Protein AF-A0A7S1ZCW4-F1 (afdb_monomer)

Nearest PDB structures (foldseek):
  6mtv-assembly2_B  TM=7.787E-01  e=4.048E-04  Homo sapiens
  2egk-assembly3_B  TM=7.975E-01  e=1.297E-02  Rattus norvegicus
  7qto-assembly2_B  TM=7.610E-01  e=8.711E-03  Homo sapiens
  2ego-assembly1_B  TM=6.774E-01  e=3.714E-03  Rattus norvegicus
  5f67-assembly2_B  TM=7.038E-01  e=8.711E-03  Drosophila melanogaster

Structure (mmCIF, N/CA/C/O backbone):
data_AF-A0A7S1ZCW4-F1
#
_entry.id   AF-A0A7S1ZCW4-F1
#
loop_
_atom_site.group_PDB
_atom_site.id
_atom_site.type_symbol
_atom_site.label_atom_id
_atom_site.label_alt_id
_atom_site.label_comp_id
_atom_site.label_asym_id
_atom_site.label_entity_id
_atom_site.label_seq_id
_atom_site.pdbx_PDB_ins_code
_atom_site.Cartn_x
_atom_site.Cartn_y
_atom_site.Cartn_z
_atom_site.occupancy
_atom_site.B_iso_or_equiv
_atom_site.auth_seq_id
_atom_site.auth_comp_id
_atom_site.auth_asym_id
_atom_site.auth_atom_id
_atom_site.pdbx_PDB_model_num
ATOM 1 N N . MET A 1 1 ? -14.289 -9.212 -39.425 1.00 39.97 1 MET A N 1
ATOM 2 C CA . MET A 1 1 ? -15.745 -9.303 -39.668 1.00 39.97 1 MET A CA 1
ATOM 3 C C . MET A 1 1 ? -16.420 -9.739 -38.372 1.00 39.97 1 MET A C 1
ATOM 5 O O . MET A 1 1 ? -16.555 -10.923 -38.147 1.00 39.97 1 MET A O 1
ATOM 9 N N . PHE A 1 2 ? -16.759 -8.784 -37.504 1.00 30.33 2 PHE A N 1
ATOM 10 C CA . PHE A 1 2 ? -17.826 -8.850 -36.495 1.00 30.33 2 PHE A CA 1
ATOM 11 C C . PHE A 1 2 ? -18.047 -7.399 -36.047 1.00 30.33 2 PHE A C 1
ATOM 13 O O . PHE A 1 2 ? -17.224 -6.810 -35.357 1.00 30.33 2 PHE A O 1
ATOM 20 N N . ARG A 1 3 ? -19.109 -6.783 -36.575 1.00 29.78 3 ARG A N 1
ATOM 21 C CA . ARG A 1 3 ? -19.607 -5.464 -36.174 1.00 29.78 3 ARG A CA 1
ATOM 22 C C . ARG A 1 3 ? -20.554 -5.669 -34.998 1.00 29.78 3 ARG A C 1
ATOM 24 O O . ARG A 1 3 ? -21.497 -6.445 -35.134 1.00 29.78 3 ARG A O 1
ATOM 31 N N . LYS A 1 4 ? -20.387 -4.904 -33.921 1.00 31.64 4 LYS A N 1
ATOM 32 C CA . LYS A 1 4 ? -21.503 -4.523 -33.051 1.00 31.64 4 LYS A CA 1
ATOM 33 C C . LYS A 1 4 ? -21.414 -3.036 -32.729 1.00 31.64 4 LYS A C 1
ATOM 35 O O . LYS A 1 4 ? -20.547 -2.587 -31.992 1.00 31.64 4 LYS A O 1
ATOM 40 N N . GLN A 1 5 ? -22.330 -2.303 -33.356 1.00 34.44 5 GLN A N 1
ATOM 41 C CA . GLN A 1 5 ? -22.833 -1.009 -32.917 1.00 34.44 5 GLN A CA 1
ATOM 42 C C . GLN A 1 5 ? -23.423 -1.139 -31.512 1.00 34.44 5 GLN A C 1
ATOM 44 O O . GLN A 1 5 ? -24.247 -2.023 -31.284 1.00 34.44 5 GLN A O 1
ATOM 49 N N . CYS A 1 6 ? -23.083 -0.201 -30.634 1.00 28.91 6 CYS A N 1
ATOM 50 C CA . CYS A 1 6 ? -23.958 0.213 -29.547 1.00 28.91 6 CYS A CA 1
ATOM 51 C C . CYS A 1 6 ? -23.990 1.740 -29.513 1.00 28.91 6 CYS A C 1
ATOM 53 O O . CYS A 1 6 ? -22.967 2.403 -29.359 1.00 28.91 6 CYS A O 1
ATOM 55 N N . CYS A 1 7 ? -25.194 2.265 -29.716 1.00 28.55 7 CYS A N 1
ATOM 56 C CA . CYS A 1 7 ? -25.571 3.653 -29.523 1.00 28.55 7 CYS A CA 1
ATOM 57 C C . CYS A 1 7 ? -25.369 4.049 -28.057 1.00 28.55 7 CYS A C 1
ATOM 59 O O . CYS A 1 7 ? -25.848 3.343 -27.170 1.00 28.55 7 CYS A O 1
ATOM 61 N N . LEU A 1 8 ? -24.761 5.208 -27.807 1.00 29.12 8 LEU A N 1
ATOM 62 C CA . LEU A 1 8 ? -24.896 5.897 -26.528 1.00 29.12 8 LEU A CA 1
ATOM 63 C C . LEU A 1 8 ? -25.611 7.225 -26.749 1.00 29.12 8 LEU A C 1
ATOM 65 O O . LEU A 1 8 ? -25.225 8.049 -27.576 1.00 29.12 8 LEU A O 1
ATOM 69 N N . ALA A 1 9 ? -26.722 7.341 -26.031 1.00 31.14 9 ALA A N 1
ATOM 70 C CA . ALA A 1 9 ? -27.628 8.464 -26.022 1.00 31.14 9 ALA A CA 1
ATOM 71 C C . ALA A 1 9 ? -26.983 9.683 -25.354 1.00 31.14 9 ALA A C 1
ATOM 73 O O . ALA A 1 9 ? -26.289 9.576 -24.344 1.00 31.14 9 ALA A O 1
ATOM 74 N N . ALA A 1 10 ? -27.269 10.842 -25.937 1.00 31.69 10 ALA A N 1
ATOM 75 C CA . ALA A 1 10 ? -26.937 12.152 -25.415 1.00 31.69 10 ALA A CA 1
ATOM 76 C C . ALA A 1 10 ? -27.660 12.411 -24.084 1.00 31.69 10 ALA A C 1
ATOM 78 O O . ALA A 1 10 ? -28.885 12.303 -24.005 1.00 31.69 10 ALA A O 1
ATOM 79 N N . VAL A 1 11 ? -26.907 12.815 -23.060 1.00 33.44 11 VAL A N 1
ATOM 80 C CA . VAL A 1 11 ? -27.451 13.445 -21.854 1.00 33.44 11 VAL A CA 1
ATOM 81 C C . VAL A 1 11 ? -27.078 14.920 -21.915 1.00 33.44 11 VAL A C 1
ATOM 83 O O . VAL A 1 11 ? -25.909 15.288 -21.837 1.00 33.44 11 VAL A O 1
ATOM 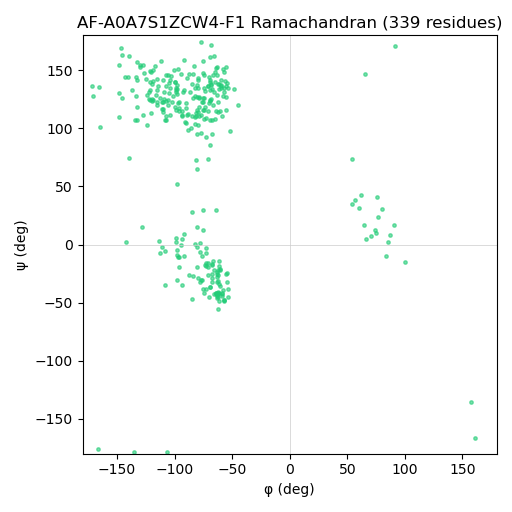86 N N . ALA A 1 12 ? -28.095 15.753 -22.112 1.00 32.47 12 ALA A N 1
ATOM 87 C CA . ALA A 1 12 ? -27.998 17.201 -22.073 1.00 32.47 12 ALA A CA 1
ATOM 88 C C . ALA A 1 12 ? -27.892 17.667 -20.614 1.00 32.47 12 ALA A C 1
ATOM 90 O O . ALA A 1 12 ? -28.826 17.493 -19.833 1.00 32.47 12 ALA A O 1
ATOM 91 N N . SER A 1 13 ? -26.764 18.269 -20.244 1.00 33.69 13 SER A N 1
ATOM 92 C CA . SER A 1 13 ? -26.594 18.989 -18.983 1.00 33.69 13 SER A CA 1
ATOM 93 C C . SER A 1 13 ? -26.891 20.473 -19.207 1.00 33.69 13 SER A C 1
ATOM 95 O O . SER A 1 13 ? -26.187 21.186 -19.918 1.00 33.69 13 SER A O 1
ATOM 97 N N . CYS A 1 14 ? -27.993 20.929 -18.616 1.00 31.00 14 CYS A N 1
ATOM 98 C CA . CYS A 1 14 ? -28.427 22.318 -18.625 1.00 31.00 14 CYS A CA 1
ATOM 99 C C . CYS A 1 14 ? -27.828 23.023 -17.399 1.00 31.00 14 CYS A C 1
ATOM 101 O O . CYS A 1 14 ? -28.266 22.798 -16.272 1.00 31.00 14 CYS A O 1
ATOM 103 N N . SER A 1 15 ? -26.811 23.854 -17.617 1.00 31.12 15 SER A N 1
ATOM 104 C CA . SER A 1 15 ? -26.170 24.673 -16.584 1.00 31.12 15 SER A CA 1
ATOM 105 C C . SER A 1 15 ? -26.948 25.975 -16.398 1.00 31.12 15 SER A C 1
ATOM 107 O O . SER A 1 15 ? -26.926 26.836 -17.275 1.00 31.12 15 SER A O 1
ATOM 109 N N . VAL A 1 16 ? -27.622 26.145 -15.258 1.00 39.34 16 VAL A N 1
ATOM 110 C CA . VAL A 1 16 ? -28.180 27.441 -14.842 1.00 39.34 16 VAL A CA 1
ATOM 111 C C . VAL A 1 16 ? -27.331 27.981 -13.697 1.00 39.34 16 VAL A C 1
ATOM 113 O O . VAL A 1 16 ? -27.374 27.485 -12.576 1.00 39.34 16 VAL A O 1
ATOM 116 N N . PHE A 1 17 ? -26.541 29.002 -14.021 1.00 31.66 17 PHE A N 1
ATOM 117 C CA . PHE A 1 17 ? -25.843 29.870 -13.081 1.00 31.66 17 PHE A CA 1
ATOM 118 C C . PHE A 1 17 ? -26.823 30.903 -12.514 1.00 31.66 17 PHE A C 1
ATOM 120 O O . PHE A 1 17 ? -27.417 31.655 -13.282 1.00 31.66 17 PHE A O 1
ATOM 127 N N . LEU A 1 18 ? -26.915 31.004 -11.187 1.00 33.66 18 LEU A N 1
ATOM 128 C CA . LEU A 1 18 ? -27.329 32.219 -10.479 1.00 33.66 18 LEU A CA 1
ATOM 129 C C . LEU A 1 18 ? -26.561 32.303 -9.145 1.00 33.66 18 LEU A C 1
ATOM 131 O O . LEU A 1 18 ? -26.602 31.344 -8.373 1.00 33.66 18 LEU A O 1
ATOM 135 N N . PRO A 1 19 ? -25.870 33.420 -8.852 1.00 41.09 19 PRO A N 1
ATOM 136 C CA . PRO A 1 19 ? -25.234 33.673 -7.564 1.00 41.09 19 PRO A CA 1
ATOM 137 C C . PRO A 1 19 ? -26.119 34.587 -6.711 1.00 41.09 19 PRO A C 1
ATOM 139 O O . PRO A 1 19 ? -26.650 35.558 -7.239 1.00 41.09 19 PRO A O 1
ATOM 142 N N . LEU A 1 20 ? -26.241 34.342 -5.401 1.00 34.25 20 LEU A N 1
ATOM 143 C CA . LEU A 1 20 ? -26.617 35.383 -4.433 1.00 34.25 20 LEU A CA 1
ATOM 144 C C . LEU A 1 20 ? -26.481 34.909 -2.980 1.00 34.25 20 LEU A C 1
ATOM 146 O O . LEU A 1 20 ? -27.114 33.933 -2.596 1.00 34.25 20 LEU A O 1
ATOM 150 N N . ALA A 1 21 ? -25.753 35.732 -2.208 1.00 31.06 21 ALA A N 1
ATOM 151 C CA . ALA A 1 21 ? -25.892 35.986 -0.767 1.00 31.06 21 ALA A CA 1
ATOM 152 C C . ALA A 1 21 ? -25.589 34.801 0.185 1.00 31.06 21 ALA A C 1
ATOM 154 O O . ALA A 1 21 ? -25.832 33.648 -0.115 1.00 31.06 21 ALA A O 1
ATOM 155 N N . SER A 1 22 ? -25.048 34.955 1.390 1.00 34.72 22 SER A N 1
ATOM 156 C CA . SER A 1 22 ? -24.802 36.107 2.261 1.00 34.72 22 SER A CA 1
ATOM 157 C C . SER A 1 22 ? -23.953 35.592 3.425 1.00 34.72 22 SER A C 1
ATOM 159 O O . SER A 1 22 ? -24.238 34.532 3.983 1.00 34.72 22 SER A O 1
ATOM 161 N N . SER A 1 23 ? -22.928 36.340 3.809 1.00 34.84 23 SER A N 1
ATOM 162 C CA . SER A 1 23 ? -22.080 36.070 4.966 1.00 34.84 23 SER A CA 1
ATOM 163 C C . SER A 1 23 ? -22.835 36.374 6.266 1.00 34.84 23 SER A C 1
ATOM 165 O O . SER A 1 23 ? -23.058 37.532 6.610 1.00 34.84 23 SER A O 1
ATOM 167 N N . PHE A 1 24 ? -23.207 35.333 7.015 1.00 32.69 24 PHE A N 1
ATOM 168 C CA . PHE A 1 24 ? -23.657 35.465 8.402 1.00 32.69 24 PHE A CA 1
ATOM 169 C C . PHE A 1 24 ? -22.467 35.271 9.344 1.00 32.69 24 PHE A C 1
ATOM 171 O O . PHE A 1 24 ? -21.939 34.172 9.493 1.00 32.69 24 PHE A O 1
ATOM 178 N N . SER A 1 25 ? -22.054 36.360 9.990 1.00 33.84 25 SER A N 1
ATOM 179 C CA . SER A 1 25 ? -21.107 36.343 11.103 1.00 33.84 25 SER A CA 1
ATOM 180 C C . SER A 1 25 ? -21.863 36.008 12.389 1.00 33.84 25 SER A C 1
ATOM 182 O O . SER A 1 25 ? -22.562 36.857 12.942 1.00 33.84 25 SER A O 1
ATOM 184 N N . ILE A 1 26 ? -21.738 34.769 12.864 1.00 37.19 26 ILE A N 1
ATOM 185 C CA . ILE A 1 26 ? -22.274 34.338 14.159 1.00 37.19 26 ILE A CA 1
ATOM 186 C C . ILE A 1 26 ? -21.197 34.589 15.218 1.00 37.19 26 ILE A C 1
ATOM 188 O O . ILE A 1 26 ? -20.155 33.937 15.229 1.00 37.19 26 ILE A O 1
ATOM 192 N N . ALA A 1 27 ? -21.444 35.550 16.107 1.00 36.94 27 ALA A N 1
ATOM 193 C CA . ALA A 1 27 ? -20.632 35.744 17.303 1.00 36.94 27 ALA A CA 1
ATOM 194 C C . ALA A 1 27 ? -20.847 34.572 18.285 1.00 36.94 27 ALA A C 1
ATOM 196 O O . ALA A 1 27 ? -21.986 34.125 18.454 1.00 36.94 27 ALA A O 1
ATOM 197 N N . PRO A 1 28 ? -19.797 34.073 18.961 1.00 39.34 28 PRO A N 1
ATOM 198 C CA . PRO A 1 28 ? -19.946 32.987 19.919 1.00 39.34 28 PRO A CA 1
ATOM 199 C C . PRO A 1 28 ? -20.687 33.454 21.187 1.00 39.34 28 PRO A C 1
ATOM 201 O O . PRO A 1 28 ? -20.484 34.583 21.650 1.00 39.34 28 PRO A O 1
ATOM 204 N N . PRO A 1 29 ? -21.531 32.597 21.789 1.00 37.16 29 PRO A N 1
ATOM 205 C CA . PRO A 1 29 ? -22.249 32.929 23.010 1.00 37.16 29 PRO A CA 1
ATOM 206 C C . PRO A 1 29 ? -21.295 33.026 24.209 1.00 37.16 29 PRO A C 1
ATOM 208 O O . PRO A 1 29 ? -20.480 32.139 24.463 1.00 37.16 29 PRO A O 1
ATOM 211 N N . ARG A 1 30 ? -21.442 34.102 24.992 1.00 37.22 30 ARG A N 1
ATOM 212 C CA . ARG A 1 30 ? -20.829 34.248 26.319 1.00 37.22 30 ARG A CA 1
ATOM 213 C C . ARG A 1 30 ? -21.468 33.250 27.286 1.00 37.22 30 ARG A C 1
ATOM 215 O O . ARG A 1 30 ? -22.596 33.450 27.729 1.00 37.22 30 ARG A O 1
ATOM 222 N N . SER A 1 31 ? -20.741 32.197 27.645 1.00 36.81 31 SER A N 1
ATOM 223 C CA . SER A 1 31 ? -21.131 31.290 28.724 1.00 36.81 31 SER A CA 1
ATOM 224 C C . SER A 1 31 ? -20.729 31.871 30.084 1.00 36.81 31 SER A C 1
ATOM 226 O O . SER A 1 31 ? -19.549 31.905 30.432 1.00 36.81 31 SER A O 1
ATOM 228 N N . HIS A 1 32 ? -21.717 32.292 30.872 1.00 38.22 32 HIS A N 1
ATOM 229 C CA . HIS A 1 32 ? -21.576 32.438 32.319 1.00 38.22 32 HIS A CA 1
ATOM 230 C C . HIS A 1 32 ? -21.590 31.038 32.950 1.00 38.22 32 HIS A C 1
ATOM 232 O O . HIS A 1 32 ? -22.637 30.397 32.993 1.00 38.22 32 HIS A O 1
ATOM 238 N N . ILE A 1 33 ? -20.444 30.557 33.441 1.00 39.12 33 ILE A N 1
ATOM 239 C CA . ILE A 1 33 ? -20.375 29.347 34.273 1.00 39.12 33 ILE A CA 1
ATOM 240 C C . ILE A 1 33 ? -20.060 29.771 35.703 1.00 39.12 33 ILE A C 1
ATOM 242 O O . ILE A 1 33 ? -18.949 30.186 36.028 1.00 39.12 33 ILE A O 1
ATOM 246 N N . ALA A 1 34 ? -21.077 29.666 36.552 1.00 37.88 34 ALA A N 1
ATOM 247 C CA . ALA A 1 34 ? -20.951 29.744 37.992 1.00 37.88 34 ALA A CA 1
ATOM 248 C C . ALA A 1 34 ? -20.482 28.387 38.547 1.00 37.88 34 ALA A C 1
ATOM 250 O O . ALA A 1 34 ? -21.091 27.355 38.284 1.00 37.88 34 ALA A O 1
ATOM 251 N N . GLY A 1 35 ? -19.407 28.423 39.337 1.00 43.38 35 GLY A N 1
ATOM 252 C CA . GLY A 1 35 ? -19.181 27.556 40.498 1.00 43.38 35 GLY A CA 1
ATOM 253 C C . GLY A 1 35 ? -19.259 26.039 40.308 1.00 43.38 35 GLY A C 1
ATOM 254 O O . GLY A 1 35 ? -20.146 25.403 40.865 1.00 43.38 35 GLY A O 1
ATOM 255 N N . SER A 1 36 ? -18.254 25.441 39.665 1.00 38.12 36 SER A N 1
ATOM 256 C CA . SER A 1 36 ? -17.909 24.026 39.860 1.00 38.12 36 SER A CA 1
ATOM 257 C C . SER A 1 36 ? -16.465 23.928 40.351 1.00 38.12 36 SER A C 1
ATOM 259 O O . SER A 1 36 ? -15.529 24.289 39.640 1.00 38.12 36 SER A O 1
ATOM 261 N N . LYS A 1 37 ? -16.280 23.483 41.600 1.00 35.81 37 LYS A N 1
ATOM 262 C CA . LYS A 1 37 ? -14.967 23.200 42.197 1.00 35.81 37 LYS A CA 1
ATOM 263 C C . LYS A 1 37 ? -14.489 21.815 41.748 1.00 35.81 37 LYS A C 1
ATOM 265 O O . LYS A 1 37 ? -14.473 20.877 42.539 1.00 35.81 37 LYS A O 1
ATOM 270 N N . CYS A 1 38 ? -14.090 21.693 40.487 1.00 34.94 38 CYS A N 1
ATOM 271 C CA . CYS A 1 38 ? -13.140 20.662 40.076 1.00 34.94 38 CYS A CA 1
ATOM 272 C C . CYS A 1 38 ? -11.753 21.312 40.002 1.00 34.94 38 CYS A C 1
ATOM 274 O O . CYS A 1 38 ? -11.644 22.405 39.443 1.00 34.94 38 CYS A O 1
ATOM 276 N N . PRO A 1 39 ? -10.694 20.699 40.560 1.00 37.41 39 PRO A N 1
ATOM 277 C CA . PRO A 1 39 ? -9.347 21.187 40.312 1.00 37.41 39 PRO A CA 1
ATOM 278 C C . PRO A 1 39 ? -9.081 21.117 38.798 1.00 37.41 39 PRO A C 1
ATOM 280 O O . PRO A 1 39 ? -9.435 20.109 38.178 1.00 37.41 39 PRO A O 1
ATOM 283 N N . PRO A 1 40 ? -8.505 22.166 38.185 1.00 37.69 40 PRO A N 1
ATOM 284 C CA . PRO A 1 40 ? -8.110 22.112 36.787 1.00 37.69 40 PRO A CA 1
ATOM 285 C C . PRO A 1 40 ? -7.081 20.991 36.643 1.00 37.69 40 PRO A C 1
ATOM 287 O O . PRO A 1 40 ? -6.002 21.046 37.235 1.00 37.69 40 PRO A O 1
ATOM 290 N N . LEU A 1 41 ? -7.435 19.940 35.902 1.00 44.97 41 LEU A N 1
ATOM 291 C CA . LEU A 1 41 ? -6.450 18.971 35.448 1.00 44.97 41 LEU A CA 1
ATOM 292 C C . LEU A 1 41 ? -5.491 19.742 34.546 1.00 44.97 41 LEU A C 1
ATOM 294 O O . LEU A 1 41 ? -5.903 20.296 33.527 1.00 44.97 41 LEU A O 1
ATOM 298 N N . LEU A 1 42 ? -4.245 19.852 35.005 1.00 42.22 42 LEU A N 1
ATOM 299 C CA . LEU A 1 42 ? -3.143 20.474 34.286 1.00 42.22 42 LEU A CA 1
ATOM 300 C C . LEU A 1 42 ? -3.165 19.979 32.840 1.00 42.22 42 LEU A C 1
ATOM 302 O O . LEU A 1 42 ? -3.086 18.774 32.596 1.00 42.22 42 LEU A O 1
ATOM 306 N N . ALA A 1 43 ? -3.302 20.919 31.904 1.00 53.09 43 ALA A N 1
ATOM 307 C CA . ALA A 1 43 ? -3.081 20.651 30.495 1.00 53.09 43 ALA A CA 1
ATOM 308 C C . ALA A 1 43 ? -1.744 19.913 30.353 1.00 53.09 43 ALA A C 1
ATOM 310 O O . ALA A 1 43 ? -0.758 20.285 31.000 1.00 53.09 43 ALA A O 1
ATOM 311 N N . ALA A 1 44 ? -1.732 18.837 29.566 1.00 47.25 44 ALA A N 1
ATOM 312 C CA . ALA A 1 44 ? -0.515 18.078 29.328 1.00 47.25 44 ALA A CA 1
ATOM 313 C C . ALA A 1 44 ? 0.593 19.036 28.835 1.00 47.25 44 ALA A C 1
ATOM 315 O O . ALA A 1 44 ? 0.309 19.902 28.004 1.00 47.25 44 ALA A O 1
ATOM 316 N N . PRO A 1 45 ? 1.824 18.936 29.370 1.00 49.72 45 PRO A N 1
ATOM 317 C CA . PRO A 1 45 ? 2.915 19.831 29.002 1.00 49.72 45 PRO A CA 1
ATOM 318 C C . PRO A 1 45 ? 3.184 19.802 27.491 1.00 49.72 45 PRO A C 1
ATOM 320 O O . PRO A 1 45 ? 3.023 18.769 26.843 1.00 49.72 45 PRO A O 1
ATOM 323 N N . ALA A 1 46 ? 3.623 20.942 26.948 1.00 50.50 46 ALA A N 1
ATOM 324 C CA . ALA A 1 46 ? 3.918 21.134 25.523 1.00 50.50 46 ALA A CA 1
ATOM 325 C C . ALA A 1 46 ? 5.043 20.221 24.988 1.00 50.50 46 ALA A C 1
ATOM 327 O O . ALA A 1 46 ? 5.166 20.049 23.783 1.00 50.50 46 ALA A O 1
ATOM 328 N N . GLU A 1 47 ? 5.815 19.581 25.871 1.00 46.56 47 GLU A N 1
ATOM 329 C CA . GLU A 1 47 ? 6.806 18.544 25.539 1.00 46.56 47 GLU A CA 1
ATOM 330 C C . GLU A 1 47 ? 6.195 17.143 25.432 1.00 46.56 47 GLU A C 1
ATOM 332 O O . GLU A 1 47 ? 6.832 16.130 25.730 1.00 46.56 47 GLU A O 1
ATOM 337 N N . SER A 1 48 ? 4.922 17.055 25.068 1.00 53.38 48 SER A N 1
ATOM 338 C CA . SER A 1 48 ? 4.334 15.751 24.856 1.00 53.38 48 SER A CA 1
ATOM 339 C C . SER A 1 48 ? 4.949 15.119 23.608 1.00 53.38 48 SER A C 1
ATOM 341 O O . SER A 1 48 ? 4.897 15.700 22.527 1.00 53.38 48 SER A O 1
ATOM 343 N N . ASP A 1 49 ? 5.508 13.919 23.777 1.00 53.62 49 ASP A N 1
ATOM 344 C CA . ASP A 1 49 ? 6.233 13.069 22.810 1.00 53.62 49 ASP A CA 1
ATOM 345 C C . ASP A 1 49 ? 5.346 12.589 21.631 1.00 53.62 49 ASP A C 1
ATOM 347 O O . ASP A 1 49 ? 5.488 11.482 21.124 1.00 53.62 49 ASP A O 1
ATOM 351 N N . PHE A 1 50 ? 4.338 13.379 21.247 1.00 51.94 50 PHE A N 1
ATOM 352 C CA . PHE A 1 50 ? 3.326 13.056 20.244 1.00 51.94 50 PHE A CA 1
ATOM 353 C C . PHE A 1 50 ? 3.748 13.414 18.824 1.00 51.94 50 PHE A C 1
ATOM 355 O O . PHE A 1 50 ? 3.241 12.802 17.889 1.00 51.94 50 PHE A O 1
ATOM 362 N N . GLU A 1 51 ? 4.634 14.396 18.658 1.00 51.19 51 GLU A N 1
ATOM 363 C CA . GLU A 1 51 ? 5.100 14.829 17.334 1.00 51.19 51 GLU A CA 1
ATOM 364 C C . GLU A 1 51 ? 6.359 14.094 16.878 1.00 51.19 51 GLU A C 1
ATOM 366 O O . GLU A 1 51 ? 6.749 14.207 15.720 1.00 51.19 51 GLU A O 1
ATOM 371 N N . ARG A 1 52 ? 6.997 13.325 17.767 1.00 56.47 52 ARG A N 1
ATOM 372 C CA . ARG A 1 52 ? 8.194 12.560 17.430 1.00 56.47 52 ARG A CA 1
ATOM 373 C C . ARG A 1 52 ? 7.823 11.090 17.283 1.00 56.47 52 ARG A C 1
ATOM 375 O O . ARG A 1 52 ? 7.483 10.453 18.281 1.00 56.47 52 ARG A O 1
ATOM 382 N N . PRO A 1 53 ? 7.870 10.531 16.060 1.00 55.50 53 PRO A N 1
ATOM 383 C CA . PRO A 1 53 ? 7.752 9.098 15.868 1.00 55.50 53 PRO A CA 1
ATOM 384 C C . PRO A 1 53 ? 8.817 8.420 16.723 1.00 55.50 53 PRO A C 1
ATOM 386 O O . PRO A 1 53 ? 10.015 8.623 16.528 1.00 55.50 53 PRO A O 1
ATOM 389 N N . ARG A 1 54 ? 8.393 7.632 17.709 1.00 63.78 54 ARG A N 1
ATOM 390 C CA . ARG A 1 54 ? 9.323 6.736 18.382 1.00 63.78 54 ARG A CA 1
ATOM 391 C C . ARG A 1 54 ? 9.711 5.659 17.386 1.00 63.78 54 ARG A C 1
ATOM 393 O O . ARG A 1 54 ? 8.845 4.938 16.895 1.00 63.78 54 ARG A O 1
ATOM 400 N N . THR A 1 55 ? 11.005 5.520 17.132 1.00 59.09 55 THR A N 1
ATOM 401 C CA . THR A 1 55 ? 11.564 4.338 16.480 1.00 59.09 55 THR A CA 1
ATOM 402 C C . THR A 1 55 ? 11.438 3.174 17.452 1.00 59.09 55 THR A C 1
ATOM 404 O O . THR A 1 55 ? 12.320 2.915 18.272 1.00 59.09 55 THR A O 1
ATOM 407 N N . VAL A 1 56 ? 10.283 2.520 17.438 1.00 65.12 56 VAL A N 1
ATOM 408 C CA . VAL A 1 56 ? 10.107 1.254 18.137 1.00 65.12 56 VAL A CA 1
ATOM 409 C C . VAL A 1 56 ? 10.743 0.191 17.260 1.00 65.12 56 VAL A C 1
ATOM 411 O O . VAL A 1 56 ? 10.339 0.015 16.114 1.00 65.12 56 VAL A O 1
ATOM 414 N N . VAL A 1 57 ? 11.765 -0.478 17.795 1.00 63.34 57 VAL A N 1
ATOM 415 C CA . VAL A 1 57 ? 12.365 -1.652 17.160 1.00 63.34 57 VAL A CA 1
ATOM 416 C C . VAL A 1 57 ? 11.320 -2.757 17.211 1.00 63.34 57 VAL A C 1
ATOM 418 O O . VAL A 1 57 ? 11.142 -3.414 18.236 1.00 63.34 57 VAL A O 1
ATOM 421 N N . ASP A 1 58 ? 10.565 -2.889 16.128 1.00 66.69 58 ASP A N 1
ATOM 422 C CA . ASP A 1 58 ? 9.611 -3.969 15.953 1.00 66.69 58 ASP A CA 1
ATOM 423 C C . ASP A 1 58 ? 10.283 -5.073 15.137 1.00 66.69 58 ASP A C 1
ATOM 425 O O . ASP A 1 58 ? 10.638 -4.883 13.977 1.00 66.69 58 ASP A O 1
ATOM 429 N N . ASN A 1 59 ? 10.486 -6.234 15.759 1.00 71.88 59 ASN A N 1
ATOM 430 C CA . ASN A 1 59 ? 11.120 -7.384 15.110 1.00 71.88 59 ASN A CA 1
ATOM 431 C C . ASN A 1 59 ? 10.155 -8.129 14.168 1.00 71.88 59 ASN A C 1
ATOM 433 O O . ASN A 1 59 ? 10.529 -9.149 13.595 1.00 71.88 59 ASN A O 1
ATOM 437 N N . LYS A 1 60 ? 8.910 -7.658 14.025 1.00 78.50 60 LYS A N 1
ATOM 438 C CA . LYS A 1 60 ? 7.873 -8.253 13.173 1.00 78.50 60 LYS A CA 1
ATOM 439 C C . LYS A 1 60 ? 7.767 -7.543 11.826 1.00 78.50 60 LYS A C 1
ATOM 441 O O . LYS A 1 60 ? 6.692 -7.106 11.422 1.00 78.50 60 LYS A O 1
ATOM 446 N N . VAL A 1 61 ? 8.894 -7.408 11.136 1.00 82.00 61 VAL A N 1
ATOM 447 C CA . VAL A 1 61 ? 8.885 -6.940 9.749 1.00 82.00 61 VAL A CA 1
ATOM 448 C C . VAL A 1 61 ? 8.375 -8.085 8.879 1.00 82.00 61 VAL A C 1
ATOM 450 O O . VAL A 1 61 ? 8.985 -9.153 8.832 1.00 82.00 61 VAL A O 1
ATOM 453 N N . VAL A 1 62 ? 7.224 -7.880 8.242 1.00 88.88 62 VAL A N 1
ATOM 454 C CA . VAL A 1 62 ? 6.679 -8.821 7.260 1.00 88.88 62 VAL A CA 1
ATOM 455 C C . VAL A 1 62 ? 7.382 -8.583 5.933 1.00 88.88 62 VAL A C 1
ATOM 457 O O . VAL A 1 62 ? 7.570 -7.437 5.529 1.00 88.88 62 VAL A O 1
ATOM 460 N N . ASP A 1 63 ? 7.758 -9.662 5.250 1.00 92.19 63 ASP A N 1
ATOM 461 C CA . ASP A 1 63 ? 8.241 -9.563 3.878 1.00 92.19 63 ASP A CA 1
ATOM 462 C C . ASP A 1 63 ? 7.113 -9.038 2.979 1.00 92.19 63 ASP A C 1
ATOM 464 O O . ASP A 1 63 ? 6.086 -9.694 2.791 1.00 92.19 63 ASP A O 1
ATOM 468 N N . ALA A 1 64 ? 7.304 -7.839 2.426 1.00 91.94 64 ALA A N 1
ATOM 469 C CA . ALA A 1 64 ? 6.305 -7.187 1.591 1.00 91.94 64 ALA A CA 1
ATOM 470 C C . ALA A 1 64 ? 6.013 -7.992 0.313 1.00 91.94 64 ALA A C 1
ATOM 472 O O . ALA A 1 64 ? 4.923 -7.879 -0.252 1.00 91.94 64 ALA A O 1
ATOM 473 N N . ASN A 1 65 ? 6.956 -8.832 -0.135 1.00 93.94 65 ASN A N 1
ATOM 474 C CA . ASN A 1 65 ? 6.817 -9.629 -1.355 1.00 93.94 65 ASN A CA 1
ATOM 475 C C . ASN A 1 65 ? 5.743 -10.713 -1.258 1.00 93.94 65 ASN A C 1
ATOM 477 O O . ASN A 1 65 ? 5.231 -11.153 -2.285 1.00 93.94 65 ASN A O 1
ATOM 481 N N . VAL A 1 66 ? 5.317 -11.069 -0.044 1.00 95.31 66 VAL A N 1
ATOM 482 C CA . VAL A 1 66 ? 4.156 -11.944 0.185 1.00 95.31 66 VAL A CA 1
ATOM 483 C C . VAL A 1 66 ? 2.864 -11.334 -0.378 1.00 95.31 66 VAL A C 1
ATOM 485 O O . VAL A 1 66 ? 1.912 -12.054 -0.671 1.00 95.31 66 VAL A O 1
ATOM 488 N N . TYR A 1 67 ? 2.827 -10.011 -0.560 1.00 96.56 67 TYR A N 1
ATOM 489 C CA . TYR A 1 67 ? 1.670 -9.286 -1.081 1.00 96.56 67 TYR A CA 1
ATOM 490 C C . TYR A 1 67 ? 1.762 -8.954 -2.569 1.00 96.56 67 TYR A C 1
ATOM 492 O O . TYR A 1 67 ? 0.890 -8.242 -3.067 1.00 96.56 67 TYR A O 1
ATOM 500 N N . ASN A 1 68 ? 2.785 -9.439 -3.276 1.00 97.12 68 ASN A N 1
ATOM 501 C CA . ASN A 1 68 ? 2.912 -9.212 -4.712 1.00 97.12 68 ASN A CA 1
ATOM 502 C C . ASN A 1 68 ? 1.732 -9.835 -5.456 1.00 97.12 68 ASN A C 1
ATOM 504 O O . ASN A 1 68 ? 1.293 -10.944 -5.151 1.00 97.12 68 ASN A O 1
ATOM 508 N N . VAL A 1 69 ? 1.222 -9.095 -6.432 1.00 97.25 69 VAL A N 1
ATOM 509 C CA . VAL A 1 69 ? 0.160 -9.563 -7.317 1.00 97.25 69 VAL A CA 1
ATOM 510 C C . VAL A 1 69 ? 0.791 -10.361 -8.457 1.00 97.25 69 VAL A C 1
ATOM 512 O O . VAL A 1 69 ? 1.834 -9.970 -8.977 1.00 97.25 69 VAL A O 1
ATOM 515 N N . ALA A 1 70 ? 0.176 -11.484 -8.832 1.00 97.50 70 ALA A N 1
ATOM 516 C CA . ALA A 1 70 ? 0.616 -12.265 -9.984 1.00 97.50 70 ALA A CA 1
ATOM 517 C C . ALA A 1 70 ? 0.469 -11.452 -11.281 1.00 97.50 70 ALA A C 1
ATOM 519 O O . ALA A 1 70 ? -0.396 -10.580 -11.373 1.00 97.50 70 ALA A O 1
ATOM 520 N N . LEU A 1 71 ? 1.293 -11.744 -12.290 1.00 97.00 71 LEU A N 1
ATOM 521 C CA . LEU A 1 71 ? 1.309 -10.996 -13.550 1.00 97.00 71 LEU A CA 1
ATOM 522 C C . LEU A 1 71 ? -0.083 -10.912 -14.187 1.00 97.00 71 LEU A C 1
ATOM 524 O O . LEU A 1 71 ? -0.497 -9.837 -14.614 1.00 97.00 71 LEU A O 1
ATOM 528 N N . GLU A 1 72 ? -0.804 -12.031 -14.236 1.00 96.81 72 GLU A N 1
ATOM 529 C CA . GLU A 1 72 ? -2.107 -12.137 -14.892 1.00 96.81 72 GLU A CA 1
ATOM 530 C C . GLU A 1 72 ? -3.121 -11.161 -14.284 1.00 96.81 72 GLU A C 1
ATOM 532 O O . GLU A 1 72 ? -3.808 -10.443 -15.009 1.00 96.81 72 GLU A O 1
ATOM 537 N N . ASP A 1 73 ? -3.148 -11.074 -12.953 1.00 97.19 73 ASP A N 1
ATOM 538 C CA . ASP A 1 73 ? -4.023 -10.163 -12.219 1.00 97.19 73 ASP A CA 1
ATOM 539 C C . ASP A 1 73 ? -3.516 -8.711 -12.303 1.00 97.19 73 ASP A C 1
ATOM 541 O O . ASP A 1 73 ? -4.304 -7.770 -12.432 1.00 97.19 73 ASP A O 1
ATOM 545 N N . ALA A 1 74 ? -2.195 -8.503 -12.259 1.00 96.69 74 ALA A N 1
ATOM 546 C CA . ALA A 1 74 ? -1.582 -7.177 -12.310 1.00 96.69 74 ALA A CA 1
ATOM 547 C C . ALA A 1 74 ? -1.918 -6.446 -13.620 1.00 96.69 74 ALA A C 1
ATOM 549 O O . ALA A 1 74 ? -2.266 -5.264 -13.593 1.00 96.69 74 ALA A O 1
ATOM 550 N N . VAL A 1 75 ? -1.894 -7.154 -14.756 1.00 96.19 75 VAL A N 1
ATOM 551 C CA . VAL A 1 75 ? -2.254 -6.608 -16.078 1.00 96.19 75 VAL A CA 1
ATOM 552 C C . VAL A 1 75 ? -3.681 -6.053 -16.091 1.00 96.19 75 VAL A C 1
ATOM 554 O O . VAL A 1 75 ? -3.942 -4.998 -16.674 1.00 96.19 75 VAL A O 1
ATOM 557 N N . GLU A 1 76 ? -4.619 -6.721 -15.420 1.00 96.81 76 GLU A N 1
ATOM 558 C CA . GLU A 1 76 ? -6.002 -6.250 -15.340 1.00 96.81 76 GLU A CA 1
ATOM 559 C C . GLU A 1 76 ? -6.171 -5.088 -14.354 1.00 96.81 76 GLU A C 1
ATOM 561 O O . GLU A 1 76 ? -7.020 -4.214 -14.567 1.00 96.81 76 GLU A O 1
ATOM 566 N N . LEU A 1 77 ? -5.358 -5.046 -13.298 1.00 97.50 77 LEU A N 1
ATOM 567 C CA . LEU A 1 77 ? -5.472 -4.088 -12.199 1.00 97.50 77 LEU A CA 1
ATOM 568 C C . LEU A 1 77 ? -4.798 -2.742 -12.464 1.00 97.50 77 LEU A C 1
ATOM 570 O O . LEU A 1 77 ? -5.261 -1.740 -11.916 1.00 97.50 77 LEU A O 1
ATOM 574 N N . TRP A 1 78 ? -3.766 -2.685 -13.304 1.00 97.62 78 TRP A N 1
ATOM 575 C CA . TRP A 1 78 ? -3.097 -1.428 -13.636 1.00 97.62 78 TRP A CA 1
ATOM 576 C C . TRP A 1 78 ? -4.034 -0.425 -14.324 1.00 97.62 78 TRP A C 1
ATOM 578 O O . TRP A 1 78 ? -4.820 -0.759 -15.219 1.00 97.62 78 TRP A O 1
ATOM 588 N N . THR A 1 79 ? -3.932 0.839 -13.919 1.00 96.56 79 THR A N 1
ATOM 589 C CA . THR A 1 79 ? -4.540 1.993 -14.589 1.00 96.56 79 THR A CA 1
ATOM 590 C C . THR A 1 79 ? -3.637 3.212 -14.459 1.00 96.56 79 THR A C 1
ATOM 592 O O . THR A 1 79 ? -2.768 3.260 -13.597 1.00 96.56 79 THR A O 1
ATOM 595 N N . ALA A 1 80 ? -3.870 4.222 -15.290 1.00 95.44 80 ALA A N 1
ATOM 596 C CA . ALA A 1 80 ? -3.314 5.552 -15.083 1.00 95.44 80 ALA A CA 1
ATOM 597 C C . ALA A 1 80 ? -4.378 6.455 -14.445 1.00 95.44 80 ALA A C 1
ATOM 599 O O . ALA A 1 80 ? -5.557 6.388 -14.814 1.00 95.44 80 ALA A O 1
ATOM 600 N N . SER A 1 81 ? -3.979 7.301 -13.499 1.00 94.25 81 SER A N 1
ATOM 601 C CA . SER A 1 81 ? -4.819 8.350 -12.924 1.00 94.25 81 SER A CA 1
ATOM 602 C C . SER A 1 81 ? -4.173 9.720 -13.132 1.00 94.25 81 SER A C 1
ATOM 604 O O . SER A 1 81 ? -2.961 9.880 -13.034 1.00 94.25 81 SER A O 1
ATOM 606 N N . VAL A 1 82 ? -4.991 10.722 -13.460 1.00 94.06 82 VAL A N 1
ATOM 607 C CA . VAL A 1 82 ? -4.544 12.106 -13.674 1.00 94.06 82 VAL A CA 1
ATOM 608 C C . VAL A 1 82 ? -5.255 12.986 -12.659 1.00 94.06 82 VAL A C 1
ATOM 610 O O . VAL A 1 82 ? -6.487 13.009 -12.607 1.00 94.06 82 VAL A O 1
ATOM 613 N N . SER A 1 83 ? -4.489 13.715 -11.852 1.00 92.31 83 SER A N 1
ATOM 614 C CA . SER A 1 83 ? -5.043 14.710 -10.934 1.00 92.31 83 SER A CA 1
ATOM 615 C C . SER A 1 83 ? -5.069 16.077 -11.605 1.00 92.31 83 SER A C 1
ATOM 617 O O . SER A 1 83 ? -4.061 16.522 -12.146 1.00 92.31 83 SER A O 1
ATOM 619 N N . ALA A 1 84 ? -6.205 16.771 -11.544 1.00 92.25 84 ALA A N 1
ATOM 620 C CA . ALA A 1 84 ? -6.294 18.159 -12.004 1.00 92.25 84 ALA A CA 1
ATOM 621 C C . ALA A 1 84 ? -5.550 19.126 -11.066 1.00 92.25 84 ALA A C 1
ATOM 623 O O . ALA A 1 84 ? -5.101 20.191 -11.487 1.00 92.25 84 ALA A O 1
ATOM 624 N N . GLU A 1 85 ? -5.422 18.754 -9.792 1.00 92.69 85 GLU A N 1
ATOM 625 C CA . GLU A 1 85 ? -4.776 19.555 -8.757 1.00 92.69 85 GLU A CA 1
ATOM 626 C C . GLU A 1 85 ? -3.407 18.979 -8.401 1.00 92.69 85 GLU A C 1
ATOM 628 O O . GLU A 1 85 ? -3.211 17.761 -8.384 1.00 92.69 85 GLU A O 1
ATOM 633 N N . ARG A 1 86 ? -2.464 19.869 -8.082 1.00 92.31 86 ARG A N 1
ATOM 634 C CA . ARG A 1 86 ? -1.143 19.493 -7.578 1.00 92.31 86 ARG A CA 1
ATOM 635 C C . ARG A 1 86 ? -1.269 19.069 -6.117 1.00 92.31 86 ARG A C 1
ATOM 637 O O . ARG A 1 86 ? -1.762 19.842 -5.297 1.00 92.31 86 ARG A O 1
ATOM 644 N N . SER A 1 87 ? -0.784 17.879 -5.793 1.00 90.31 87 SER A N 1
ATOM 645 C CA . SER A 1 87 ? -0.616 17.404 -4.420 1.00 90.31 87 SER A CA 1
ATOM 646 C C . SER A 1 87 ? 0.870 17.401 -4.034 1.00 90.31 87 SER A C 1
ATOM 648 O O . SER A 1 87 ? 1.717 17.841 -4.812 1.00 90.31 87 SER A O 1
ATOM 650 N N . ALA A 1 88 ? 1.192 16.954 -2.816 1.00 85.81 88 ALA A N 1
ATOM 651 C CA . ALA A 1 88 ? 2.585 16.824 -2.382 1.00 85.81 88 ALA A CA 1
ATOM 652 C C . ALA A 1 88 ? 3.377 15.845 -3.269 1.00 85.81 88 ALA A C 1
ATOM 654 O O . ALA A 1 88 ? 4.532 16.117 -3.579 1.00 85.81 88 ALA A O 1
ATOM 655 N N . ASP A 1 89 ? 2.712 14.783 -3.734 1.00 83.62 89 ASP A N 1
ATOM 656 C CA . ASP A 1 89 ? 3.348 13.649 -4.415 1.00 83.62 89 ASP A CA 1
ATOM 657 C C . ASP A 1 89 ? 2.970 13.555 -5.903 1.00 83.62 89 ASP A C 1
ATOM 659 O O . ASP A 1 89 ? 3.495 12.715 -6.627 1.00 83.62 89 ASP A O 1
ATOM 663 N N . ARG A 1 90 ? 2.024 14.384 -6.374 1.00 89.38 90 ARG A N 1
ATOM 664 C CA . ARG A 1 90 ? 1.521 14.351 -7.754 1.00 89.38 90 ARG A CA 1
ATOM 665 C C . ARG A 1 90 ? 1.446 15.744 -8.363 1.00 89.38 90 ARG A C 1
ATOM 667 O O . ARG A 1 90 ? 0.817 16.655 -7.819 1.00 89.38 90 ARG A O 1
ATOM 674 N N . GLU A 1 91 ? 2.048 15.899 -9.532 1.00 91.19 91 GLU A N 1
ATOM 675 C CA . GLU A 1 91 ? 1.930 17.096 -10.348 1.00 91.19 91 GLU A CA 1
ATOM 676 C C . GLU A 1 91 ? 0.566 17.161 -11.043 1.00 91.19 91 GLU A C 1
ATOM 678 O O . GLU A 1 91 ? -0.045 16.150 -11.395 1.00 91.19 91 GLU A O 1
ATOM 683 N N . ALA A 1 92 ? 0.070 18.384 -11.234 1.00 92.25 92 ALA A N 1
ATOM 684 C CA . ALA A 1 92 ? -1.199 18.604 -11.909 1.00 92.25 92 ALA A CA 1
ATOM 685 C C . ALA A 1 92 ? -1.094 18.220 -13.392 1.00 92.25 92 ALA A C 1
ATOM 687 O O . ALA A 1 92 ? -0.187 18.665 -14.091 1.00 92.25 92 ALA A O 1
ATOM 688 N N . ASN A 1 93 ? -2.083 17.476 -13.884 1.00 91.31 93 ASN A N 1
ATOM 689 C CA . ASN A 1 93 ? -2.207 17.006 -15.267 1.00 91.31 93 ASN A CA 1
ATOM 690 C C . ASN A 1 93 ? -1.106 16.036 -15.732 1.00 91.31 93 ASN A C 1
ATOM 692 O O . ASN A 1 93 ? -0.972 15.807 -16.932 1.00 91.31 93 ASN A O 1
ATOM 696 N N . VAL A 1 94 ? -0.356 15.440 -14.804 1.00 91.94 94 VAL A N 1
ATOM 697 C CA . VAL A 1 94 ? 0.593 14.359 -15.097 1.00 91.94 94 VAL A CA 1
ATOM 698 C C . VAL A 1 94 ? -0.077 13.016 -14.773 1.00 91.94 94 VAL A C 1
ATOM 700 O O . VAL A 1 94 ? -0.706 12.902 -13.715 1.00 91.94 94 VAL A O 1
ATOM 703 N N . PRO A 1 95 ? -0.030 12.018 -15.676 1.00 93.56 95 PRO A N 1
ATOM 704 C CA . PRO A 1 95 ? -0.535 10.684 -15.384 1.00 93.56 95 PRO A CA 1
ATOM 705 C C . PRO A 1 95 ? 0.411 9.932 -14.447 1.00 93.56 95 PRO A C 1
ATOM 707 O O . PRO A 1 95 ? 1.619 9.913 -14.662 1.00 93.56 95 PRO A O 1
ATOM 710 N N . TYR A 1 96 ? -0.172 9.283 -13.444 1.00 95.25 96 TYR A N 1
ATOM 711 C CA . TYR A 1 96 ? 0.508 8.410 -12.491 1.00 95.25 96 TYR A CA 1
ATOM 712 C C . TYR A 1 96 ? -0.083 7.012 -12.553 1.00 95.25 96 TYR A C 1
ATOM 714 O O . TYR A 1 96 ? -1.283 6.851 -12.804 1.00 95.25 96 TYR A O 1
ATOM 722 N N . LEU A 1 97 ? 0.741 6.004 -12.292 1.00 96.00 97 LEU A N 1
ATOM 723 C CA . LEU A 1 97 ? 0.276 4.632 -12.196 1.00 96.00 97 LEU A CA 1
ATOM 724 C C . LEU A 1 97 ? -0.539 4.446 -10.917 1.00 96.00 97 LEU A C 1
ATOM 726 O O . LEU A 1 97 ? -0.199 4.929 -9.837 1.00 96.00 97 LEU A O 1
ATOM 730 N N . ASP A 1 98 ? -1.656 3.749 -11.060 1.00 96.44 98 ASP A N 1
ATOM 731 C CA . ASP A 1 98 ? -2.618 3.522 -9.996 1.00 96.44 98 ASP A CA 1
ATOM 732 C C . ASP A 1 98 ? -3.269 2.143 -10.147 1.00 96.44 98 ASP A C 1
ATOM 734 O O . ASP A 1 98 ? -3.151 1.468 -11.175 1.00 96.44 98 ASP A O 1
ATOM 738 N N . SER A 1 99 ? -3.999 1.734 -9.116 1.00 96.88 99 SER A N 1
ATOM 739 C CA . SER A 1 99 ? -4.777 0.500 -9.125 1.00 96.88 99 SER A CA 1
ATOM 740 C C . SER A 1 99 ? -6.245 0.781 -9.451 1.00 96.88 99 SER A C 1
ATOM 742 O O . SER A 1 99 ? -6.871 1.677 -8.884 1.00 96.88 99 SER A O 1
ATOM 744 N N . LYS A 1 100 ? -6.855 -0.047 -10.308 1.00 96.25 100 LYS A N 1
ATOM 745 C CA . LYS A 1 100 ? -8.315 -0.050 -10.527 1.00 96.25 100 LYS A CA 1
ATOM 746 C C . LYS A 1 100 ? -9.088 -0.527 -9.297 1.00 96.25 100 LYS A C 1
ATOM 748 O O . LYS A 1 100 ? -10.266 -0.203 -9.142 1.00 96.25 100 LYS A O 1
ATOM 753 N N . SER A 1 101 ? -8.450 -1.328 -8.444 1.00 96.50 101 SER A N 1
ATOM 754 C CA . SER A 1 101 ? -9.062 -1.931 -7.262 1.00 96.50 101 SER A CA 1
ATOM 755 C C . SER A 1 101 ? -8.611 -1.243 -5.980 1.00 96.50 101 SER A C 1
ATOM 757 O O . SER A 1 101 ? -7.428 -0.984 -5.781 1.00 96.50 101 SER A O 1
ATOM 759 N N . LYS A 1 102 ? -9.556 -1.037 -5.059 1.00 92.94 102 LYS A N 1
ATOM 760 C CA . LYS A 1 102 ? -9.285 -0.515 -3.709 1.00 92.94 102 LYS A CA 1
ATOM 761 C C . LYS A 1 102 ? -8.606 -1.532 -2.791 1.00 92.94 102 LYS A C 1
ATOM 763 O O . LYS A 1 102 ? -8.106 -1.152 -1.741 1.00 92.94 102 LYS A O 1
ATOM 768 N N . ASP A 1 103 ? -8.625 -2.811 -3.164 1.00 95.56 103 ASP A N 1
ATOM 769 C CA . ASP A 1 103 ? -7.962 -3.882 -2.414 1.00 95.56 103 ASP A CA 1
ATOM 770 C C . ASP A 1 103 ? -6.465 -3.986 -2.734 1.00 95.56 103 ASP A C 1
ATOM 772 O O . ASP A 1 103 ? -5.790 -4.860 -2.195 1.00 95.56 103 ASP A O 1
ATOM 776 N N . HIS A 1 104 ? -5.946 -3.123 -3.608 1.00 96.81 104 HIS A N 1
ATOM 777 C CA . HIS A 1 104 ? -4.554 -3.112 -4.035 1.00 96.81 104 HIS A CA 1
ATOM 778 C C . HIS A 1 104 ? -3.999 -1.694 -3.980 1.00 96.81 104 HIS A C 1
ATOM 780 O O . HIS A 1 104 ? -4.747 -0.716 -4.033 1.00 96.81 104 HIS A O 1
ATOM 786 N N . PHE A 1 105 ? -2.683 -1.594 -3.878 1.00 95.75 105 PHE A N 1
ATOM 787 C CA . PHE A 1 105 ? -1.962 -0.335 -3.921 1.00 95.75 105 PHE A CA 1
ATOM 788 C C . PHE A 1 105 ? -0.688 -0.470 -4.735 1.00 95.75 105 PHE A C 1
ATOM 790 O O . PHE A 1 105 ? -0.216 -1.576 -5.003 1.00 95.75 105 PHE A O 1
ATOM 797 N N . VAL A 1 106 ? -0.168 0.684 -5.131 1.00 96.81 106 VAL A N 1
ATOM 798 C CA . VAL A 1 106 ? 1.093 0.806 -5.847 1.00 96.81 106 VAL A CA 1
ATOM 799 C C . VAL A 1 106 ? 2.176 1.131 -4.828 1.00 96.81 106 VAL A C 1
ATOM 801 O O . VAL A 1 106 ? 2.047 2.102 -4.084 1.00 96.81 106 VAL A O 1
ATOM 804 N N . ASP A 1 107 ? 3.189 0.278 -4.772 1.00 96.31 107 ASP A N 1
ATOM 805 C CA . ASP A 1 107 ? 4.370 0.418 -3.929 1.00 96.31 107 ASP A CA 1
ATOM 806 C C . ASP A 1 107 ? 5.565 0.872 -4.769 1.00 96.31 107 ASP A C 1
ATOM 808 O O . ASP A 1 107 ? 5.744 0.401 -5.895 1.00 96.31 107 ASP A O 1
ATOM 812 N N . ASP A 1 108 ? 6.382 1.752 -4.200 1.00 95.56 108 ASP A N 1
ATOM 813 C CA . ASP A 1 108 ? 7.552 2.323 -4.862 1.00 95.56 108 ASP A CA 1
ATOM 814 C C . ASP A 1 108 ? 8.795 1.563 -4.405 1.00 95.56 108 ASP A C 1
ATOM 816 O O . ASP A 1 108 ? 9.144 1.564 -3.224 1.00 95.56 108 ASP A O 1
ATOM 820 N N . VAL A 1 109 ? 9.449 0.879 -5.341 1.00 96.44 109 VAL A N 1
ATOM 821 C CA . VAL A 1 109 ? 10.603 0.020 -5.078 1.00 96.44 109 VAL A CA 1
ATOM 822 C C . VAL A 1 109 ? 11.779 0.509 -5.907 1.00 96.44 109 VAL A C 1
ATOM 824 O O . VAL A 1 109 ? 11.684 0.605 -7.125 1.00 96.44 109 VAL A O 1
ATOM 827 N N . GLU A 1 110 ? 12.905 0.780 -5.263 1.00 96.50 110 GLU A N 1
ATOM 828 C CA . GLU A 1 110 ? 14.152 1.105 -5.953 1.00 96.50 110 GLU A CA 1
ATOM 829 C C . GLU A 1 110 ? 15.027 -0.144 -6.042 1.00 96.50 110 GLU A C 1
ATOM 831 O O . GLU A 1 110 ? 15.252 -0.828 -5.039 1.00 96.50 110 GLU A O 1
ATOM 836 N N . VAL A 1 111 ? 15.513 -0.457 -7.244 1.00 96.25 111 VAL A N 1
ATOM 837 C CA . VAL A 1 111 ? 16.411 -1.594 -7.480 1.00 96.25 111 VAL A CA 1
ATOM 838 C C . VAL A 1 111 ? 17.599 -1.179 -8.336 1.00 96.25 111 VAL A C 1
ATOM 840 O O . VAL A 1 111 ? 17.448 -0.428 -9.294 1.00 96.25 111 VAL A O 1
ATOM 843 N N . THR A 1 112 ? 18.779 -1.708 -8.030 1.00 96.19 112 THR A N 1
ATOM 844 C CA . THR A 1 112 ? 19.994 -1.484 -8.824 1.00 96.19 112 THR A CA 1
ATOM 845 C C . THR A 1 112 ? 20.237 -2.686 -9.728 1.00 96.19 112 THR A C 1
ATOM 847 O O . THR A 1 112 ? 20.415 -3.806 -9.246 1.00 96.19 112 THR A O 1
ATOM 850 N N . VAL A 1 113 ? 20.232 -2.468 -11.042 1.00 96.00 113 VAL A N 1
ATOM 851 C CA . VAL A 1 113 ? 20.364 -3.514 -12.062 1.00 96.00 113 VAL A CA 1
ATOM 852 C C . VAL A 1 113 ? 21.665 -3.323 -12.848 1.00 96.00 113 VAL A C 1
ATOM 854 O O . VAL A 1 113 ? 21.820 -2.303 -13.527 1.00 96.00 113 VAL A O 1
ATOM 857 N N . PRO A 1 114 ? 22.584 -4.305 -12.832 1.00 94.38 114 PRO A N 1
ATOM 858 C CA . PRO A 1 114 ? 23.754 -4.298 -13.706 1.00 94.38 114 PRO A CA 1
ATOM 859 C C . PRO A 1 114 ? 23.369 -4.376 -15.189 1.00 94.38 114 PRO A C 1
ATOM 861 O O . PRO A 1 114 ? 22.406 -5.052 -15.559 1.00 94.38 114 PRO A O 1
ATOM 864 N N . ARG A 1 115 ? 24.146 -3.722 -16.058 1.00 91.69 115 ARG A N 1
ATOM 865 C CA . ARG A 1 115 ? 23.933 -3.724 -17.519 1.00 91.69 115 ARG A CA 1
ATOM 866 C C . ARG A 1 115 ? 24.785 -4.740 -18.277 1.00 91.69 115 ARG A C 1
ATOM 868 O O . ARG A 1 115 ? 24.522 -4.960 -19.461 1.00 91.69 115 ARG A O 1
ATOM 875 N N . ASP A 1 116 ? 25.778 -5.363 -17.640 1.00 88.81 116 ASP A N 1
ATOM 876 C CA . ASP A 1 116 ? 26.629 -6.363 -18.297 1.00 88.81 116 ASP A CA 1
ATOM 877 C C . ASP A 1 116 ? 25.804 -7.573 -18.765 1.00 88.81 116 ASP A C 1
ATOM 879 O O . ASP A 1 116 ? 25.109 -8.211 -17.976 1.00 88.81 116 ASP A O 1
ATOM 883 N N . GLY A 1 117 ? 25.847 -7.874 -20.064 1.00 85.94 117 GLY A N 1
ATOM 884 C CA . GLY A 1 117 ? 25.010 -8.913 -20.676 1.00 85.94 117 GLY A CA 1
ATOM 885 C C . GLY A 1 117 ? 23.531 -8.538 -20.867 1.00 85.94 117 GLY A C 1
ATOM 886 O O . GLY A 1 117 ? 22.737 -9.399 -21.243 1.00 85.94 117 GLY A O 1
ATOM 887 N N . GLY A 1 118 ? 23.157 -7.269 -20.660 1.00 90.75 118 GLY A N 1
ATOM 888 C CA . GLY A 1 118 ? 21.783 -6.768 -20.761 1.00 90.75 118 GLY A CA 1
ATOM 889 C C . GLY A 1 118 ? 21.017 -6.810 -19.434 1.00 90.75 118 GLY A C 1
ATOM 890 O O . GLY A 1 118 ? 21.472 -7.372 -18.444 1.00 90.75 118 GLY A O 1
ATOM 891 N N . LEU A 1 119 ? 19.828 -6.201 -19.395 1.00 93.69 119 LEU A N 1
ATOM 892 C CA . LEU A 1 119 ? 19.036 -6.114 -18.158 1.00 93.69 119 LEU A CA 1
ATOM 893 C C . LEU A 1 119 ? 18.318 -7.431 -17.811 1.00 93.69 119 LEU A C 1
ATOM 895 O O . LEU A 1 119 ? 18.133 -7.739 -16.637 1.00 93.69 119 LEU A O 1
ATOM 899 N N . GLY A 1 120 ? 17.939 -8.229 -18.816 1.00 95.12 120 GLY A N 1
ATOM 900 C CA . GLY A 1 120 ? 17.242 -9.507 -18.612 1.00 95.12 120 GLY A CA 1
ATOM 901 C C . GLY A 1 120 ? 15.759 -9.361 -18.250 1.00 95.12 120 GLY A C 1
ATOM 902 O O . GLY A 1 120 ? 15.274 -10.078 -17.379 1.00 95.12 120 GLY A O 1
ATOM 903 N N . MET A 1 121 ? 15.053 -8.424 -18.892 1.00 96.62 121 MET A N 1
ATOM 904 C CA . MET A 1 121 ? 13.611 -8.194 -18.722 1.00 96.62 121 MET A CA 1
ATOM 905 C C . MET A 1 121 ? 12.892 -8.257 -20.068 1.00 96.62 121 MET A C 1
ATOM 907 O O . MET A 1 121 ? 13.399 -7.745 -21.066 1.00 96.62 121 MET A O 1
ATOM 911 N N . GLU A 1 122 ? 11.687 -8.815 -20.070 1.00 97.25 122 GLU A N 1
ATOM 912 C CA . GLU A 1 122 ? 10.747 -8.764 -21.187 1.00 97.25 122 GLU A CA 1
ATOM 913 C C . GLU A 1 122 ? 9.626 -7.781 -20.849 1.00 97.25 122 GLU A C 1
ATOM 915 O O . GLU A 1 122 ? 8.967 -7.911 -19.816 1.00 97.25 122 GLU A O 1
ATOM 920 N N . LEU A 1 123 ? 9.408 -6.789 -21.710 1.00 97.44 123 LEU A N 1
ATOM 921 C CA . LEU A 1 123 ? 8.418 -5.732 -21.502 1.00 97.44 123 LEU A CA 1
ATOM 922 C C . LEU A 1 123 ? 7.217 -5.920 -22.432 1.00 97.44 123 LEU A C 1
ATOM 924 O O . LEU A 1 123 ? 7.374 -6.341 -23.578 1.00 97.44 123 LEU A O 1
ATOM 928 N N . LEU A 1 124 ? 6.028 -5.561 -21.953 1.00 96.69 124 LEU A N 1
ATOM 929 C CA . LEU A 1 124 ? 4.799 -5.528 -22.742 1.00 96.69 124 LEU A CA 1
ATOM 930 C C . LEU A 1 124 ? 4.002 -4.268 -22.426 1.00 96.69 124 LEU A C 1
ATOM 932 O O . LEU A 1 124 ? 3.747 -3.952 -21.264 1.00 96.69 124 LEU A O 1
ATOM 936 N N . GLU A 1 125 ? 3.539 -3.596 -23.472 1.00 96.56 125 GLU A N 1
ATOM 937 C CA . GLU A 1 125 ? 2.548 -2.535 -23.352 1.00 96.56 125 GLU A CA 1
ATOM 938 C C . GLU A 1 125 ? 1.147 -3.137 -23.227 1.00 96.56 125 GLU A C 1
ATOM 940 O O . GLU A 1 125 ? 0.645 -3.794 -24.140 1.00 96.56 125 GLU A O 1
ATOM 945 N N . ILE A 1 126 ? 0.512 -2.917 -22.078 1.00 95.50 126 ILE A N 1
ATOM 946 C CA . ILE A 1 126 ? -0.829 -3.439 -21.768 1.00 95.50 126 ILE A CA 1
ATOM 947 C C . ILE A 1 126 ? -1.932 -2.418 -22.045 1.00 95.50 126 ILE A C 1
ATOM 949 O O . ILE A 1 126 ? -3.101 -2.776 -22.193 1.00 95.50 126 ILE A O 1
ATOM 953 N N . ALA A 1 127 ? -1.567 -1.141 -22.131 1.00 91.94 127 ALA A N 1
ATOM 954 C CA . ALA A 1 127 ? -2.457 -0.064 -22.522 1.00 91.94 127 ALA A CA 1
ATOM 955 C C . ALA A 1 127 ? -1.660 1.009 -23.264 1.00 91.94 127 ALA A C 1
ATOM 957 O O . ALA A 1 127 ? -0.646 1.469 -22.755 1.00 91.94 127 ALA A O 1
ATOM 958 N N . GLY A 1 128 ? -2.147 1.436 -24.426 1.00 87.44 128 GLY A N 1
ATOM 959 C CA . GLY A 1 128 ? -1.538 2.498 -25.223 1.00 87.44 128 GLY A CA 1
ATOM 960 C C . GLY A 1 128 ? -1.948 2.397 -26.692 1.00 87.44 128 GLY A C 1
ATOM 961 O O . GLY A 1 128 ? -3.140 2.232 -26.977 1.00 87.44 128 GLY A O 1
ATOM 962 N N . GLY A 1 129 ? -1.004 2.553 -27.619 1.00 80.31 129 GLY A N 1
ATOM 963 C CA . GLY A 1 129 ? -1.273 2.671 -29.060 1.00 80.31 129 GLY A CA 1
ATOM 964 C C . GLY A 1 129 ? -1.810 4.044 -29.484 1.00 80.31 129 GLY A C 1
ATOM 965 O O . GLY A 1 129 ? -2.520 4.163 -30.486 1.00 80.31 129 GLY A O 1
ATOM 966 N N . ARG A 1 130 ? -1.519 5.073 -28.686 1.00 80.50 130 ARG A N 1
ATOM 967 C CA . ARG A 1 130 ? -1.822 6.477 -28.972 1.00 80.50 130 ARG A CA 1
ATOM 968 C C . ARG A 1 130 ? -0.539 7.179 -29.414 1.00 80.50 130 ARG A C 1
ATOM 970 O O . ARG A 1 130 ? 0.518 6.924 -28.858 1.00 80.50 130 ARG A O 1
ATOM 977 N N . ASP A 1 131 ? -0.644 8.129 -30.339 1.00 87.62 131 ASP A N 1
ATOM 978 C CA . ASP A 1 131 ? 0.515 8.887 -30.845 1.00 87.62 131 ASP A CA 1
ATOM 979 C C . ASP A 1 131 ? 1.040 9.956 -29.853 1.00 87.62 131 ASP A C 1
ATOM 981 O O . ASP A 1 131 ? 1.798 10.846 -30.237 1.00 87.62 131 ASP A O 1
ATOM 985 N N . ASP A 1 132 ? 0.597 9.936 -28.590 1.00 88.12 132 ASP A N 1
ATOM 986 C CA . ASP A 1 132 ? 0.958 10.919 -27.560 1.00 88.12 132 ASP A CA 1
ATOM 987 C C . ASP A 1 132 ? 2.078 10.453 -26.613 1.00 88.12 132 ASP A C 1
ATOM 989 O O . ASP A 1 132 ? 2.466 11.205 -25.716 1.00 88.12 132 ASP A O 1
ATOM 993 N N . GLY A 1 133 ? 2.635 9.255 -26.825 1.00 89.19 133 GLY A N 1
ATOM 994 C CA . GLY A 1 133 ? 3.746 8.728 -26.026 1.00 89.19 133 GLY A CA 1
ATOM 995 C C . GLY A 1 133 ? 3.341 8.267 -24.622 1.00 89.19 133 GLY A C 1
ATOM 996 O O . GLY A 1 133 ? 4.204 8.102 -23.752 1.00 89.19 133 GLY A O 1
ATOM 997 N N . TYR A 1 134 ? 2.035 8.142 -24.358 1.00 93.44 134 TYR A N 1
ATOM 998 C CA . TYR A 1 134 ? 1.496 7.657 -23.092 1.00 93.44 134 TYR A CA 1
ATOM 999 C C . TYR A 1 134 ? 0.999 6.221 -23.228 1.00 93.44 134 TYR A C 1
ATOM 1001 O O . TYR A 1 134 ? 0.252 5.875 -24.145 1.00 93.44 134 TYR A O 1
ATOM 1009 N N . GLY A 1 135 ? 1.352 5.406 -22.243 1.00 95.12 135 GLY A N 1
ATOM 1010 C CA . GLY A 1 135 ? 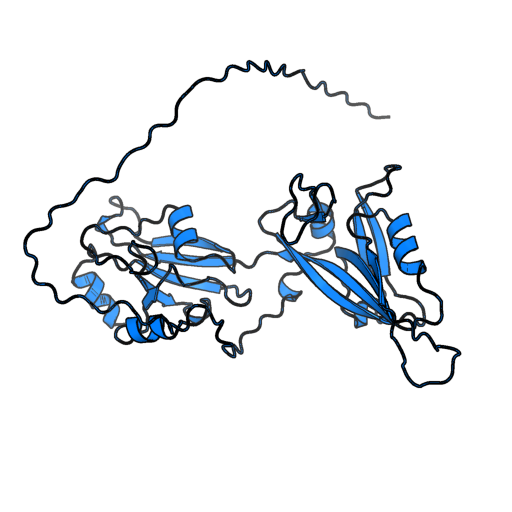0.984 4.002 -22.187 1.00 95.12 135 GLY A CA 1
ATOM 1011 C C . GLY A 1 135 ? 1.234 3.411 -20.806 1.00 95.12 135 GLY A C 1
ATOM 1012 O O . GLY A 1 135 ? 1.579 4.113 -19.861 1.00 95.12 135 GLY A O 1
ATOM 1013 N N . ILE A 1 136 ? 1.015 2.114 -20.666 1.00 96.75 136 ILE A N 1
ATOM 1014 C CA . ILE A 1 136 ? 1.371 1.352 -19.475 1.00 96.75 136 ILE A CA 1
ATOM 1015 C C . ILE A 1 136 ? 2.190 0.165 -19.953 1.00 96.75 136 ILE A C 1
ATOM 1017 O O . ILE A 1 136 ? 1.658 -0.737 -20.604 1.00 96.75 136 ILE A O 1
ATOM 1021 N N . THR A 1 137 ? 3.474 0.185 -19.615 1.00 97.56 137 THR A N 1
ATOM 1022 C CA . THR A 1 137 ? 4.438 -0.857 -19.961 1.00 97.56 137 THR A CA 1
ATOM 1023 C C . THR A 1 137 ? 4.827 -1.617 -18.706 1.00 97.56 137 THR A C 1
ATOM 1025 O O . THR A 1 137 ? 5.326 -1.027 -17.751 1.00 97.56 137 THR A O 1
ATOM 1028 N N . VAL A 1 138 ? 4.617 -2.930 -18.711 1.00 97.81 138 VAL A N 1
ATOM 1029 C CA . VAL A 1 138 ? 4.915 -3.809 -17.574 1.00 97.81 138 VAL A CA 1
ATOM 1030 C C . VAL A 1 138 ? 5.981 -4.836 -17.934 1.00 97.81 138 VAL A C 1
ATOM 1032 O O . VAL A 1 138 ? 6.121 -5.233 -19.092 1.00 97.81 138 VAL A O 1
ATOM 1035 N N . VAL A 1 139 ? 6.711 -5.301 -16.928 1.00 98.25 139 VAL A N 1
ATOM 1036 C CA . VAL A 1 139 ? 7.604 -6.455 -17.013 1.00 98.25 139 VAL A CA 1
ATOM 1037 C C . VAL A 1 139 ? 6.744 -7.715 -17.055 1.00 98.25 139 VAL A C 1
ATOM 1039 O O . VAL A 1 139 ? 5.996 -7.997 -16.126 1.00 98.25 139 VAL A O 1
ATOM 1042 N N . THR A 1 140 ? 6.836 -8.485 -18.131 1.00 98.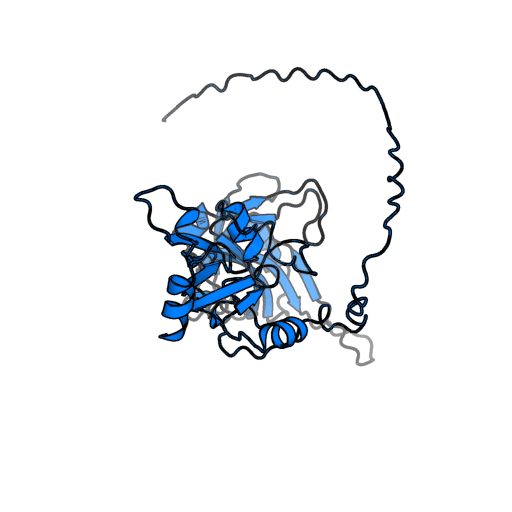00 140 THR A N 1
ATOM 1043 C CA . THR A 1 140 ? 6.085 -9.741 -18.307 1.00 98.00 140 THR A CA 1
ATOM 1044 C C . THR A 1 140 ? 6.899 -10.969 -17.957 1.00 98.00 140 THR A C 1
ATOM 1046 O O . THR A 1 140 ? 6.352 -11.952 -17.469 1.00 98.00 140 THR A O 1
ATOM 1049 N N . ALA A 1 141 ? 8.210 -10.908 -18.147 1.00 97.62 141 ALA A N 1
ATOM 1050 C CA . ALA A 1 141 ? 9.113 -11.958 -17.720 1.00 97.62 141 ALA A CA 1
ATOM 1051 C C . ALA A 1 141 ? 10.466 -11.364 -17.334 1.00 97.62 141 ALA A C 1
ATOM 1053 O O . ALA A 1 141 ? 10.870 -10.302 -17.812 1.00 97.62 141 ALA A O 1
ATOM 1054 N N . VAL A 1 142 ? 11.171 -12.080 -16.467 1.00 97.44 142 VAL A N 1
ATOM 1055 C CA . VAL A 1 142 ? 12.576 -11.834 -16.149 1.00 97.44 142 VAL A CA 1
ATOM 1056 C C . VAL A 1 142 ? 13.366 -13.075 -16.536 1.00 97.44 142 VAL A C 1
ATOM 1058 O O . VAL A 1 142 ? 12.885 -14.198 -16.391 1.00 97.44 142 VAL A O 1
ATOM 1061 N N . THR A 1 143 ? 14.560 -12.883 -17.087 1.00 96.88 143 THR A N 1
ATOM 1062 C CA . THR A 1 143 ? 15.431 -14.002 -17.451 1.00 96.88 143 THR A CA 1
ATOM 1063 C C . THR A 1 143 ? 15.925 -14.695 -16.183 1.00 96.88 143 THR A C 1
ATOM 1065 O O . THR A 1 143 ? 16.518 -14.035 -15.331 1.00 96.88 143 THR A O 1
ATOM 1068 N N . GLU A 1 144 ? 15.719 -16.011 -16.075 1.00 95.56 144 GLU A N 1
ATOM 1069 C CA . GLU A 1 144 ? 16.197 -16.816 -14.942 1.00 95.56 144 GLU A CA 1
ATOM 1070 C C . GLU A 1 144 ? 17.725 -16.701 -14.799 1.00 95.56 144 GLU A C 1
ATOM 1072 O O . GLU A 1 144 ? 18.482 -16.876 -15.757 1.00 95.56 144 GLU A O 1
ATOM 1077 N N . GLY A 1 145 ? 18.184 -16.360 -13.597 1.00 93.56 145 GLY A N 1
ATOM 1078 C CA . GLY A 1 145 ? 19.575 -16.051 -13.285 1.00 93.56 145 GLY A CA 1
ATOM 1079 C C . GLY A 1 145 ? 20.080 -14.729 -13.874 1.00 93.56 145 GLY A C 1
ATOM 1080 O O . GLY A 1 145 ? 21.281 -14.462 -13.792 1.00 93.56 145 GLY A O 1
ATOM 1081 N N . GLY A 1 146 ? 19.213 -13.912 -14.476 1.00 94.69 146 GLY A N 1
ATOM 1082 C CA . GLY A 1 146 ? 19.545 -12.635 -15.108 1.00 94.69 146 GLY A CA 1
ATOM 1083 C C . GLY A 1 146 ? 19.767 -11.485 -14.121 1.00 94.69 146 GLY A C 1
ATOM 1084 O O . GLY A 1 146 ? 19.561 -11.614 -12.914 1.00 94.69 146 GLY A O 1
ATOM 1085 N N . ASN A 1 147 ? 20.194 -10.329 -14.638 1.00 96.31 147 ASN A N 1
ATOM 1086 C CA . ASN A 1 147 ? 20.473 -9.146 -13.816 1.00 96.31 147 ASN A CA 1
ATOM 1087 C C . ASN A 1 147 ? 19.222 -8.616 -13.104 1.00 96.31 147 ASN A C 1
ATOM 1089 O O . ASN A 1 147 ? 19.272 -8.372 -11.901 1.00 96.31 147 ASN A O 1
ATOM 1093 N N . ALA A 1 148 ? 18.100 -8.492 -13.814 1.00 96.69 148 ALA A N 1
ATOM 1094 C CA . ALA A 1 148 ? 16.850 -7.995 -13.248 1.00 96.69 148 ALA A CA 1
ATOM 1095 C C . ALA A 1 148 ? 16.277 -8.897 -12.145 1.00 96.69 148 ALA A C 1
ATOM 1097 O O . ALA A 1 148 ? 15.874 -8.391 -11.100 1.00 96.69 148 ALA A O 1
ATOM 1098 N N . GLU A 1 149 ? 16.297 -10.223 -12.326 1.00 96.50 149 GLU A N 1
ATOM 1099 C CA . GLU A 1 149 ? 15.840 -11.156 -11.287 1.00 96.50 149 GLU A CA 1
ATOM 1100 C C . GLU A 1 149 ? 16.703 -11.033 -10.021 1.00 96.50 149 GLU A C 1
ATOM 1102 O O . GLU A 1 149 ? 16.173 -10.913 -8.917 1.00 96.50 149 GLU A O 1
ATOM 1107 N N . ARG A 1 150 ? 18.036 -10.973 -10.169 1.00 96.06 150 ARG A N 1
ATOM 1108 C CA . ARG A 1 150 ? 18.960 -10.788 -9.034 1.00 96.06 150 ARG A CA 1
ATOM 1109 C C . ARG A 1 150 ? 18.771 -9.457 -8.312 1.00 96.06 150 ARG A C 1
ATOM 1111 O O . ARG A 1 150 ? 18.984 -9.396 -7.104 1.00 96.06 150 ARG A O 1
ATOM 1118 N N . ALA A 1 151 ? 18.381 -8.415 -9.040 1.00 95.81 151 ALA A N 1
ATOM 1119 C CA . ALA A 1 151 ? 18.062 -7.107 -8.481 1.00 95.81 151 ALA A CA 1
ATOM 1120 C C . ALA A 1 151 ? 16.689 -7.065 -7.783 1.00 95.81 151 ALA A C 1
ATOM 1122 O O . ALA A 1 151 ? 16.380 -6.097 -7.094 1.00 95.81 151 ALA A O 1
ATOM 1123 N N . GLY A 1 152 ? 15.867 -8.111 -7.932 1.00 96.38 152 GLY A N 1
ATOM 1124 C CA . GLY A 1 152 ? 14.552 -8.214 -7.304 1.00 96.38 152 GLY A CA 1
ATOM 1125 C C . GLY A 1 152 ? 13.399 -7.661 -8.141 1.00 96.38 152 GLY A C 1
ATOM 1126 O O . GLY A 1 152 ? 12.324 -7.420 -7.585 1.00 96.38 152 GLY A O 1
ATOM 1127 N N . VAL A 1 153 ? 13.592 -7.467 -9.450 1.00 97.31 153 VAL A N 1
ATOM 1128 C CA . VAL A 1 153 ? 12.501 -7.191 -10.400 1.00 97.31 153 VAL A CA 1
ATOM 1129 C C . VAL A 1 153 ? 11.641 -8.442 -10.545 1.00 97.31 153 VAL A C 1
ATOM 1131 O O . VAL A 1 153 ? 12.169 -9.549 -10.657 1.00 97.31 153 VAL A O 1
ATOM 1134 N N . VAL A 1 154 ? 10.319 -8.277 -10.571 1.00 97.50 154 VAL A N 1
ATOM 1135 C CA . VAL A 1 154 ? 9.376 -9.388 -10.745 1.00 97.50 154 VAL A CA 1
ATOM 1136 C C . VAL A 1 154 ? 8.389 -9.109 -11.883 1.00 97.50 154 VAL A C 1
ATOM 1138 O O . VAL A 1 154 ? 8.103 -7.950 -12.186 1.00 97.50 154 VAL A O 1
ATOM 1141 N N . PRO A 1 155 ? 7.829 -10.152 -12.520 1.00 98.12 155 PRO A N 1
ATOM 1142 C CA . PRO A 1 155 ? 6.724 -9.976 -13.456 1.00 98.12 155 PRO A CA 1
ATOM 1143 C C . PRO A 1 155 ? 5.544 -9.225 -12.818 1.00 98.12 155 PRO A C 1
ATOM 1145 O O . PRO A 1 155 ? 5.160 -9.510 -11.686 1.00 98.12 155 PRO A O 1
ATOM 1148 N N . GLY A 1 156 ? 4.964 -8.280 -13.557 1.00 97.62 156 GLY A N 1
ATOM 1149 C CA . GLY A 1 156 ? 3.889 -7.385 -13.118 1.00 97.62 156 GLY A CA 1
ATOM 1150 C C . GLY A 1 156 ? 4.364 -5.984 -12.718 1.00 97.62 156 GLY A C 1
ATOM 1151 O O . GLY A 1 156 ? 3.541 -5.067 -12.644 1.00 97.62 156 GLY A O 1
ATOM 1152 N N . ASP A 1 157 ? 5.670 -5.805 -12.509 1.00 98.31 157 ASP A N 1
ATOM 1153 C CA . ASP A 1 157 ? 6.289 -4.510 -12.223 1.00 98.31 157 ASP A CA 1
ATOM 1154 C C . ASP A 1 157 ? 6.170 -3.540 -13.403 1.00 98.31 157 ASP A C 1
ATOM 1156 O O . ASP A 1 157 ? 6.220 -3.942 -14.564 1.00 98.31 157 ASP A O 1
ATOM 1160 N N . SER A 1 158 ? 6.078 -2.243 -13.111 1.00 98.06 158 SER A N 1
ATOM 1161 C CA . SER A 1 158 ? 6.180 -1.176 -14.109 1.00 98.06 158 SER A CA 1
ATOM 1162 C C . SER A 1 158 ? 7.351 -0.260 -13.780 1.00 98.06 158 SER A C 1
ATOM 1164 O O . SER A 1 158 ? 7.543 0.123 -12.629 1.00 98.06 158 SER A O 1
ATOM 1166 N N . ILE A 1 159 ? 8.118 0.140 -14.789 1.00 97.62 159 ILE A N 1
ATOM 1167 C CA 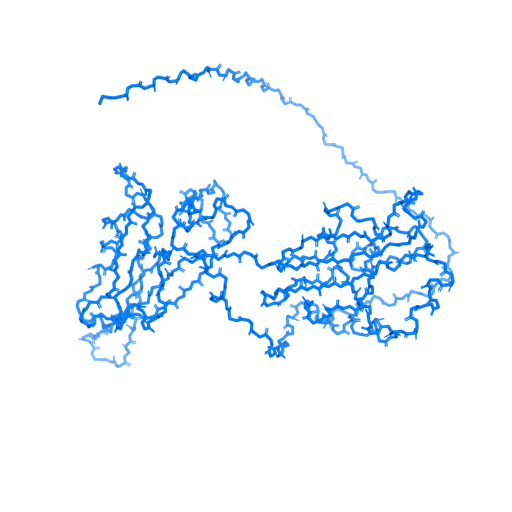. ILE A 1 159 ? 9.256 1.049 -14.605 1.00 97.62 159 ILE A CA 1
ATOM 1168 C C . ILE A 1 159 ? 8.722 2.488 -14.603 1.00 97.62 159 ILE A C 1
ATOM 1170 O O . ILE A 1 159 ? 8.004 2.880 -15.520 1.00 97.62 159 ILE A O 1
ATOM 1174 N N . ALA A 1 160 ? 9.035 3.260 -13.562 1.00 96.81 160 ALA A N 1
ATOM 1175 C CA . ALA A 1 160 ? 8.636 4.662 -13.426 1.00 96.81 160 ALA A CA 1
ATOM 1176 C C . ALA A 1 160 ? 9.799 5.637 -13.606 1.00 96.81 160 ALA A C 1
ATOM 1178 O O . ALA A 1 160 ? 9.616 6.707 -14.190 1.00 96.81 160 ALA A O 1
ATOM 1179 N N . THR A 1 161 ? 10.998 5.268 -13.167 1.00 96.44 161 THR A N 1
ATOM 1180 C CA . THR A 1 161 ? 12.188 6.112 -13.305 1.00 96.44 161 THR A CA 1
ATOM 1181 C C . THR A 1 161 ? 13.401 5.244 -13.593 1.00 96.44 161 THR A C 1
ATOM 1183 O O . THR A 1 161 ? 13.517 4.132 -13.085 1.00 96.44 161 THR A O 1
ATOM 1186 N N . VAL A 1 162 ? 14.310 5.751 -14.417 1.00 96.12 162 VAL A N 1
ATOM 1187 C CA . VAL A 1 162 ? 15.621 5.153 -14.666 1.00 96.12 162 VAL A CA 1
ATOM 1188 C C . VAL A 1 162 ? 16.662 6.193 -14.286 1.00 96.12 162 VAL A C 1
ATOM 1190 O O . VAL A 1 162 ? 16.618 7.311 -14.796 1.00 96.12 162 VAL A O 1
ATOM 1193 N N . VAL A 1 163 ? 17.574 5.843 -13.389 1.00 94.25 163 VAL A N 1
ATOM 1194 C CA . VAL A 1 163 ? 18.672 6.708 -12.958 1.00 94.25 163 VAL A CA 1
ATOM 1195 C C . VAL A 1 163 ? 19.987 6.018 -13.281 1.00 94.25 163 VAL A C 1
ATOM 1197 O O . VAL A 1 163 ? 20.212 4.872 -12.891 1.00 94.25 163 VAL A O 1
ATOM 1200 N N . GLY A 1 164 ? 20.852 6.711 -14.013 1.00 86.94 164 GLY A N 1
ATOM 1201 C CA . GLY A 1 164 ? 22.204 6.257 -14.311 1.00 86.94 164 GLY A CA 1
ATOM 1202 C C . GLY A 1 164 ? 23.218 7.097 -13.550 1.00 86.94 164 GLY A C 1
ATOM 1203 O O . GLY A 1 164 ? 23.231 8.320 -13.680 1.00 86.94 164 GLY A O 1
ATOM 1204 N N . ALA A 1 165 ? 24.088 6.443 -12.785 1.00 74.75 165 ALA A N 1
ATOM 1205 C CA . ALA A 1 165 ? 25.240 7.100 -12.182 1.00 74.75 165 ALA A CA 1
ATOM 1206 C C . ALA A 1 165 ? 26.391 7.099 -13.198 1.00 74.75 165 ALA A C 1
ATOM 1208 O O . ALA A 1 165 ? 27.070 6.090 -13.396 1.00 74.75 165 ALA A O 1
ATOM 1209 N N . ALA A 1 166 ? 26.603 8.227 -13.876 1.00 61.75 166 ALA A N 1
ATOM 1210 C CA . ALA A 1 166 ? 27.781 8.412 -14.712 1.00 61.75 166 ALA A CA 1
ATOM 1211 C C . ALA A 1 166 ? 28.908 9.029 -13.876 1.00 61.75 166 ALA A C 1
ATOM 1213 O O . ALA A 1 166 ? 28.782 10.132 -13.339 1.00 61.75 166 ALA A O 1
ATOM 1214 N N . ARG A 1 167 ? 30.054 8.345 -13.802 1.00 55.06 167 ARG A N 1
ATOM 1215 C CA . ARG A 1 167 ? 31.288 8.958 -13.299 1.00 55.06 167 ARG A CA 1
ATOM 1216 C C . ARG A 1 167 ? 31.816 9.932 -14.344 1.00 55.06 167 ARG A C 1
ATOM 1218 O O . ARG A 1 167 ? 32.569 9.551 -15.239 1.00 55.06 167 ARG A O 1
ATOM 1225 N N . ALA A 1 168 ? 31.429 11.196 -14.232 1.00 49.53 168 ALA A N 1
ATOM 1226 C CA . ALA A 1 168 ? 32.029 12.254 -15.024 1.00 49.53 168 ALA A CA 1
ATOM 1227 C C . ALA A 1 168 ? 33.477 12.467 -14.551 1.00 49.53 168 ALA A C 1
ATOM 1229 O O . ALA A 1 168 ? 33.732 12.994 -13.470 1.00 49.53 168 ALA A O 1
ATOM 1230 N N . VAL A 1 169 ? 34.454 12.041 -15.356 1.00 47.06 169 VAL A N 1
ATOM 1231 C CA . VAL A 1 169 ? 35.855 12.419 -15.138 1.00 47.06 169 VAL A CA 1
ATOM 1232 C C . VAL A 1 169 ? 36.013 13.849 -15.644 1.00 47.06 169 VAL A C 1
ATOM 1234 O O . VAL A 1 169 ? 36.192 14.090 -16.838 1.00 47.06 169 VAL A O 1
ATOM 1237 N N . SER A 1 170 ? 35.914 14.813 -14.735 1.00 48.44 170 SER A N 1
ATOM 1238 C CA . SER A 1 170 ? 36.195 16.219 -15.000 1.00 48.44 170 SER A CA 1
ATOM 1239 C C . SER A 1 170 ? 37.648 16.362 -15.483 1.00 48.44 170 SER A C 1
ATOM 1241 O O . SER A 1 170 ? 38.618 16.168 -14.754 1.00 48.44 170 SER A O 1
ATOM 1243 N N . SER A 1 171 ? 37.824 16.695 -16.764 1.00 49.72 171 SER A N 1
ATOM 1244 C CA . SER A 1 171 ? 39.125 16.833 -17.440 1.00 49.72 171 SER A CA 1
ATOM 1245 C C . SER A 1 171 ? 39.885 18.120 -17.068 1.00 49.72 171 SER A C 1
ATOM 1247 O O . SER A 1 171 ? 40.620 18.677 -17.884 1.00 49.72 171 SER A O 1
ATOM 1249 N N . GLY A 1 172 ? 39.692 18.629 -15.852 1.00 47.84 172 GLY A N 1
ATOM 1250 C CA . GLY A 1 172 ? 40.334 19.830 -15.332 1.00 47.84 172 GLY A CA 1
ATOM 1251 C C . GLY A 1 172 ? 40.858 19.530 -13.940 1.00 47.84 172 GLY A C 1
ATOM 1252 O O . GLY A 1 172 ? 40.072 19.366 -13.020 1.00 47.84 172 GLY A O 1
ATOM 1253 N N . GLY A 1 173 ? 42.180 19.407 -13.806 1.00 48.44 173 GLY A N 1
ATOM 1254 C CA . GLY A 1 173 ? 42.844 18.945 -12.590 1.00 48.44 173 GLY A CA 1
ATOM 1255 C C . GLY A 1 173 ? 42.422 19.682 -11.319 1.00 48.44 173 GLY A C 1
ATOM 1256 O O . GLY A 1 173 ? 42.965 20.734 -11.011 1.00 48.44 173 GLY A O 1
ATOM 1257 N N . LEU A 1 174 ? 41.501 19.080 -10.575 1.00 45.50 174 LEU A N 1
ATOM 1258 C CA . LEU A 1 174 ? 41.364 19.078 -9.122 1.00 45.50 174 LEU A CA 1
ATOM 1259 C C . LEU A 1 174 ? 40.362 17.953 -8.796 1.00 45.50 174 LEU A C 1
ATOM 1261 O O . LEU A 1 174 ? 39.379 17.779 -9.507 1.00 45.50 174 LEU A O 1
ATOM 1265 N N . LEU A 1 175 ? 40.666 17.142 -7.785 1.00 47.97 175 LEU A N 1
ATOM 1266 C CA . LEU A 1 175 ? 39.929 15.933 -7.400 1.00 47.97 175 LEU A CA 1
ATOM 1267 C C . LEU A 1 175 ? 38.561 16.258 -6.770 1.00 47.97 175 LEU A C 1
ATOM 1269 O O . LEU A 1 175 ? 38.407 16.085 -5.569 1.00 47.97 175 LEU A O 1
ATOM 1273 N N . ASP A 1 176 ? 37.585 16.680 -7.570 1.00 44.50 176 ASP A N 1
ATOM 1274 C CA . ASP A 1 176 ? 36.165 16.613 -7.213 1.00 44.50 176 ASP A CA 1
ATOM 1275 C C . ASP A 1 176 ? 35.436 15.823 -8.310 1.00 44.50 176 ASP A C 1
ATOM 1277 O O . ASP A 1 176 ? 35.239 16.289 -9.436 1.00 44.50 176 ASP A O 1
ATOM 1281 N N . VAL A 1 177 ? 35.122 14.563 -7.993 1.00 50.47 177 VAL A N 1
ATOM 1282 C CA . VAL A 1 177 ? 34.248 13.704 -8.800 1.00 50.47 177 VAL A CA 1
ATOM 1283 C C . VAL A 1 177 ? 32.821 14.106 -8.447 1.00 50.47 177 VAL A C 1
ATOM 1285 O O . VAL A 1 177 ? 32.284 13.651 -7.441 1.00 50.47 177 VAL A O 1
ATOM 1288 N N . GLU A 1 178 ? 32.223 14.997 -9.233 1.00 53.97 178 GLU A N 1
ATOM 1289 C CA . GLU A 1 178 ? 30.783 15.244 -9.151 1.00 53.97 178 GLU A CA 1
ATOM 1290 C C . GLU A 1 178 ? 30.066 14.119 -9.909 1.00 53.97 178 GLU A C 1
ATOM 1292 O O . GLU A 1 178 ? 30.053 14.078 -11.141 1.00 53.97 178 GLU A O 1
ATOM 1297 N N . GLU A 1 179 ? 29.507 13.160 -9.167 1.00 57.25 179 GLU A N 1
ATOM 1298 C CA . GLU A 1 179 ? 28.564 12.185 -9.717 1.00 57.25 179 GLU A CA 1
ATOM 1299 C C . GLU A 1 179 ? 27.312 12.950 -10.156 1.00 57.25 179 GLU A C 1
ATOM 1301 O O . GLU A 1 179 ? 26.561 13.480 -9.338 1.00 57.25 179 GLU A O 1
ATOM 1306 N N . THR A 1 180 ? 27.129 13.083 -11.470 1.00 62.81 180 THR A N 1
ATOM 1307 C CA . THR A 1 180 ? 25.925 13.700 -12.027 1.00 62.81 180 THR A CA 1
ATOM 1308 C C . THR A 1 180 ? 24.918 12.581 -12.247 1.00 62.81 180 THR A C 1
ATOM 1310 O O . THR A 1 180 ? 25.085 11.762 -13.150 1.00 62.81 180 THR A O 1
ATOM 1313 N N . GLU A 1 181 ? 23.910 12.497 -11.381 1.00 73.94 181 GLU A N 1
ATOM 1314 C CA . GLU A 1 181 ? 22.810 11.547 -11.542 1.00 73.94 181 GLU A CA 1
ATOM 1315 C C . GLU A 1 181 ? 21.831 12.086 -12.586 1.00 73.94 181 GLU A C 1
ATOM 1317 O O . GLU A 1 181 ? 21.138 13.083 -12.368 1.00 73.94 181 GLU A O 1
ATOM 1322 N N . GLU A 1 182 ? 21.779 11.434 -13.745 1.00 82.56 182 GLU A N 1
ATOM 1323 C CA . GLU A 1 182 ? 20.759 11.713 -14.749 1.00 82.56 182 GLU A CA 1
ATOM 1324 C C . GLU A 1 182 ? 19.552 10.806 -14.484 1.00 82.56 182 GLU A C 1
ATOM 1326 O O . GLU A 1 182 ? 19.657 9.579 -14.526 1.00 82.56 182 GLU A O 1
ATOM 1331 N N . ALA A 1 183 ? 18.399 11.411 -14.190 1.00 88.44 183 ALA A N 1
ATOM 1332 C CA . ALA A 1 183 ? 17.144 10.704 -13.955 1.00 88.44 183 ALA A CA 1
ATOM 1333 C C . ALA A 1 183 ? 16.184 10.908 -15.132 1.00 88.44 183 ALA A C 1
ATOM 1335 O O . ALA A 1 183 ? 15.818 12.036 -15.471 1.00 88.44 183 ALA A O 1
ATOM 1336 N N . VAL A 1 184 ? 15.738 9.808 -15.736 1.00 93.56 184 VAL A N 1
ATOM 1337 C CA . VAL A 1 184 ? 14.751 9.796 -16.817 1.00 93.56 184 VAL A CA 1
ATOM 1338 C C . VAL A 1 184 ? 13.449 9.195 -16.294 1.00 93.56 184 VAL A C 1
ATOM 1340 O O . VAL A 1 184 ? 13.372 8.010 -15.968 1.00 93.56 184 VAL A O 1
ATOM 1343 N N . ASN A 1 185 ? 12.401 10.016 -16.229 1.00 92.62 185 ASN A N 1
ATOM 1344 C CA . ASN A 1 185 ? 11.065 9.564 -15.848 1.00 92.62 185 ASN A CA 1
ATOM 1345 C C . ASN A 1 185 ? 10.378 8.863 -17.023 1.00 92.62 185 ASN A C 1
ATOM 1347 O O . ASN A 1 185 ? 10.225 9.435 -18.104 1.00 92.62 185 ASN A O 1
ATOM 1351 N N . CYS A 1 186 ? 9.920 7.640 -16.783 1.00 93.81 186 CYS A N 1
ATOM 1352 C CA . CYS A 1 186 ? 9.203 6.803 -17.739 1.00 93.81 186 CYS A CA 1
ATOM 1353 C C . CYS A 1 186 ? 7.878 6.242 -17.191 1.00 93.81 186 CYS A C 1
ATOM 1355 O O . CYS A 1 186 ? 7.281 5.360 -17.803 1.00 93.81 186 CYS A O 1
ATOM 1357 N N . GLU A 1 187 ? 7.371 6.788 -16.082 1.00 95.81 187 GLU A N 1
ATOM 1358 C CA . GLU A 1 187 ? 6.045 6.448 -15.569 1.00 95.81 187 GLU A CA 1
ATOM 1359 C C . GLU A 1 187 ? 4.947 6.774 -16.596 1.00 95.81 187 GLU A C 1
ATOM 1361 O O . GLU A 1 187 ? 4.966 7.830 -17.235 1.00 95.81 187 GLU A O 1
ATOM 1366 N N . CYS A 1 188 ? 3.982 5.860 -16.747 1.00 96.00 188 CYS A N 1
ATOM 1367 C CA . CYS A 1 188 ? 2.887 5.964 -17.719 1.00 96.00 188 CYS A CA 1
ATOM 1368 C C . CYS A 1 188 ? 3.352 6.197 -19.174 1.00 96.00 188 CYS A C 1
ATOM 1370 O O . CYS A 1 188 ? 2.688 6.904 -19.940 1.00 96.00 188 CYS A O 1
ATOM 1372 N N . ARG A 1 189 ? 4.485 5.610 -19.573 1.00 95.50 189 ARG A N 1
ATOM 1373 C CA . ARG A 1 189 ? 4.989 5.657 -20.950 1.00 95.50 189 ARG A CA 1
ATOM 1374 C C . ARG A 1 189 ? 4.689 4.381 -21.733 1.00 95.50 189 ARG A C 1
ATOM 1376 O O . ARG A 1 189 ? 4.561 3.293 -21.167 1.00 95.50 189 ARG A O 1
ATOM 1383 N N . ASP A 1 190 ? 4.540 4.553 -23.044 1.00 96.12 190 ASP A N 1
ATOM 1384 C CA . ASP A 1 190 ? 4.411 3.447 -23.993 1.00 96.12 190 ASP A CA 1
ATOM 1385 C C . ASP A 1 190 ? 5.717 2.649 -24.115 1.00 96.12 190 ASP A C 1
ATOM 1387 O O . ASP A 1 190 ? 6.755 3.034 -23.563 1.00 96.12 190 ASP A O 1
ATOM 1391 N N . PHE A 1 191 ? 5.659 1.515 -24.817 1.00 96.19 191 PHE A N 1
ATOM 1392 C CA . PHE A 1 191 ? 6.802 0.611 -24.916 1.00 96.19 191 PHE A CA 1
ATOM 1393 C C . PHE A 1 191 ? 8.040 1.316 -25.480 1.00 96.19 191 PHE A C 1
ATOM 1395 O O . PHE A 1 191 ? 9.124 1.235 -24.899 1.00 96.19 191 PHE A O 1
ATOM 1402 N N . ASP A 1 192 ? 7.875 2.038 -26.588 1.00 95.88 192 ASP A N 1
ATOM 1403 C CA . ASP A 1 192 ? 8.979 2.689 -27.290 1.00 95.88 192 ASP A CA 1
ATOM 1404 C C . ASP A 1 192 ? 9.637 3.773 -26.428 1.00 95.88 192 ASP A C 1
ATOM 1406 O O . ASP A 1 192 ? 10.866 3.848 -26.357 1.00 95.88 192 ASP A O 1
ATOM 1410 N N . SER A 1 193 ? 8.846 4.572 -25.709 1.00 95.50 193 SER A N 1
ATOM 1411 C CA . SER A 1 193 ? 9.357 5.602 -24.802 1.00 95.50 193 SER A CA 1
ATOM 1412 C C . SER A 1 193 ? 10.049 4.998 -23.578 1.00 95.50 193 SER A C 1
ATOM 1414 O O . SER A 1 193 ? 11.068 5.526 -23.128 1.00 95.50 193 SER A O 1
ATOM 1416 N N . THR A 1 194 ? 9.548 3.880 -23.042 1.00 96.00 194 THR A N 1
ATOM 1417 C CA . THR A 1 194 ? 10.218 3.151 -21.953 1.00 96.00 194 THR A CA 1
ATOM 1418 C C . THR A 1 194 ? 11.556 2.570 -22.418 1.00 96.00 194 THR A C 1
ATOM 1420 O O . THR A 1 194 ? 12.561 2.705 -21.717 1.00 96.00 194 THR A O 1
ATOM 1423 N N . ILE A 1 195 ? 11.622 1.986 -23.619 1.00 96.06 195 ILE A N 1
ATOM 1424 C CA . ILE A 1 195 ? 12.884 1.509 -24.205 1.00 96.06 195 ILE A CA 1
ATOM 1425 C C . ILE A 1 195 ? 13.846 2.673 -24.462 1.00 96.06 195 ILE A C 1
ATOM 1427 O O . ILE A 1 195 ? 15.039 2.564 -24.161 1.00 96.06 195 ILE A O 1
ATOM 1431 N N . ALA A 1 196 ? 13.350 3.806 -24.962 1.00 95.62 196 ALA A N 1
ATOM 1432 C CA . ALA A 1 196 ? 14.154 5.009 -25.144 1.00 95.62 196 ALA A CA 1
ATOM 1433 C C . ALA A 1 196 ? 14.753 5.492 -23.813 1.00 95.62 196 ALA A C 1
ATOM 1435 O O . ALA A 1 196 ? 15.942 5.795 -23.760 1.00 95.62 196 ALA A O 1
ATOM 1436 N N . ALA A 1 197 ? 13.982 5.483 -22.720 1.00 94.94 197 ALA A N 1
ATOM 1437 C CA . ALA A 1 197 ? 14.481 5.839 -21.391 1.00 94.94 197 ALA A CA 1
ATOM 1438 C C . ALA A 1 197 ? 15.579 4.881 -20.896 1.00 94.94 197 ALA A C 1
ATOM 1440 O O . ALA A 1 197 ? 16.606 5.326 -20.391 1.00 94.94 197 ALA A O 1
ATOM 1441 N N . LEU A 1 198 ? 15.408 3.570 -21.092 1.00 94.00 198 LEU A N 1
ATOM 1442 C CA . LEU A 1 198 ? 16.404 2.559 -20.709 1.00 94.00 198 LEU A CA 1
ATOM 1443 C C . LEU A 1 198 ? 17.694 2.633 -21.542 1.00 94.00 198 LEU A C 1
ATOM 1445 O O . LEU A 1 198 ? 18.768 2.259 -21.068 1.00 94.00 198 LEU A O 1
ATOM 1449 N N . THR A 1 199 ? 17.599 3.104 -22.786 1.00 93.25 199 THR A N 1
ATOM 1450 C CA . THR A 1 199 ? 18.731 3.199 -23.724 1.00 93.25 199 THR A CA 1
ATOM 1451 C C . THR A 1 199 ? 19.361 4.587 -23.798 1.00 93.25 199 THR A C 1
ATOM 1453 O O . THR A 1 199 ? 20.401 4.736 -24.437 1.00 93.25 199 THR A O 1
ATOM 1456 N N . ALA A 1 200 ? 18.792 5.583 -23.112 1.00 92.75 200 ALA A N 1
ATOM 1457 C CA . ALA A 1 200 ? 19.319 6.946 -23.063 1.00 92.75 200 ALA A CA 1
ATOM 1458 C C . ALA A 1 200 ? 20.716 7.028 -22.424 1.00 92.75 200 ALA A C 1
ATOM 1460 O O . ALA A 1 200 ? 21.487 7.933 -22.737 1.00 92.75 200 ALA A O 1
ATOM 1461 N N . PHE A 1 201 ? 21.052 6.077 -21.549 1.00 90.12 201 PHE A N 1
ATOM 1462 C CA . PHE A 1 201 ? 22.297 6.086 -20.790 1.00 90.12 201 PHE A CA 1
ATOM 1463 C C . PHE A 1 201 ? 23.477 5.532 -21.597 1.00 90.12 201 PHE A C 1
ATOM 1465 O O . PHE A 1 201 ? 23.362 4.452 -22.200 1.00 90.12 201 PHE A O 1
ATOM 1472 N N . PRO A 1 202 ? 24.639 6.209 -21.556 1.00 88.62 202 PRO A N 1
ATOM 1473 C CA . PRO A 1 202 ? 25.800 5.837 -22.351 1.00 88.62 202 PRO A CA 1
ATOM 1474 C C . PRO A 1 202 ? 26.405 4.515 -21.843 1.00 88.62 202 PRO A C 1
ATOM 1476 O O . PRO A 1 202 ? 26.082 4.051 -20.747 1.00 88.62 202 PRO A O 1
ATOM 1479 N N . ALA A 1 203 ? 27.221 3.846 -22.659 1.00 84.69 203 ALA A N 1
ATOM 1480 C CA . ALA A 1 203 ? 27.679 2.478 -22.385 1.00 84.69 203 ALA A CA 1
ATOM 1481 C C . ALA A 1 203 ? 28.624 2.370 -21.171 1.00 84.69 203 ALA A C 1
ATOM 1483 O O . ALA A 1 203 ? 28.814 1.280 -20.643 1.00 84.69 203 ALA A O 1
ATOM 1484 N N . GLU A 1 204 ? 29.198 3.489 -20.727 1.00 87.69 204 GLU A N 1
ATOM 1485 C CA . GLU A 1 204 ? 30.096 3.595 -19.576 1.00 87.69 204 GLU A CA 1
ATOM 1486 C C . GLU A 1 204 ? 29.367 3.472 -18.230 1.00 87.69 204 GLU A C 1
ATOM 1488 O O . GLU A 1 204 ? 30.002 3.227 -17.207 1.00 87.69 204 GLU A O 1
ATOM 1493 N N . VAL A 1 205 ? 28.043 3.649 -18.212 1.00 87.88 205 VAL A N 1
ATOM 1494 C CA . VAL A 1 205 ? 27.227 3.422 -17.015 1.00 87.88 205 VAL A CA 1
ATOM 1495 C C . VAL A 1 205 ? 27.045 1.916 -16.847 1.00 87.88 205 VAL A C 1
ATOM 1497 O O . VAL A 1 205 ? 26.359 1.302 -17.662 1.00 87.88 205 VAL A O 1
ATOM 1500 N N . GLU A 1 206 ? 27.650 1.329 -15.813 1.00 90.50 206 GLU A N 1
ATOM 1501 C CA . GLU A 1 206 ? 27.639 -0.123 -15.554 1.00 90.50 206 GLU A CA 1
ATOM 1502 C C . GLU A 1 206 ? 26.340 -0.611 -14.888 1.00 90.50 206 GLU A C 1
ATOM 1504 O O . GLU A 1 206 ? 25.916 -1.747 -15.113 1.00 90.50 206 GLU A O 1
ATOM 1509 N N . GLU A 1 207 ? 25.680 0.247 -14.107 1.00 92.88 207 GLU A N 1
ATOM 1510 C CA . GLU A 1 207 ? 24.485 -0.076 -13.320 1.00 92.88 207 GLU A CA 1
ATOM 1511 C C . GLU A 1 207 ? 23.406 1.000 -13.496 1.00 92.88 207 GLU A C 1
ATOM 1513 O O . GLU A 1 207 ? 23.709 2.188 -13.619 1.00 92.88 207 GLU A O 1
ATOM 1518 N N . LEU A 1 208 ? 22.139 0.583 -13.504 1.00 94.25 208 LEU A N 1
ATOM 1519 C CA . LEU A 1 208 ? 20.981 1.479 -13.509 1.00 94.25 208 LEU A CA 1
ATOM 1520 C C . LEU A 1 208 ? 20.186 1.299 -12.223 1.00 94.25 208 LEU A C 1
ATOM 1522 O O . LEU A 1 208 ? 19.839 0.177 -11.862 1.00 94.25 208 LEU A O 1
ATOM 1526 N N . ASN A 1 209 ? 19.825 2.404 -11.583 1.00 95.56 209 ASN A N 1
ATOM 1527 C CA . ASN A 1 209 ? 18.844 2.415 -10.509 1.00 95.56 209 ASN A CA 1
ATOM 1528 C C . ASN A 1 209 ? 17.457 2.597 -11.128 1.00 95.56 209 ASN A C 1
ATOM 1530 O O . ASN A 1 209 ? 17.149 3.635 -11.715 1.00 95.56 209 ASN A O 1
ATOM 1534 N N . LEU A 1 210 ? 16.626 1.565 -11.041 1.00 96.69 210 LEU A N 1
ATOM 1535 C CA . LEU A 1 210 ? 15.257 1.584 -11.531 1.00 96.69 210 LEU A CA 1
ATOM 1536 C C . LEU A 1 210 ? 14.315 1.912 -10.373 1.00 96.69 210 LEU A C 1
ATOM 1538 O O . LEU A 1 210 ? 14.263 1.184 -9.383 1.00 96.69 210 LEU A O 1
ATOM 1542 N N . GLY A 1 211 ? 13.541 2.982 -10.529 1.00 97.00 211 GLY A N 1
ATOM 1543 C CA . GLY A 1 211 ? 12.349 3.238 -9.732 1.00 97.00 211 GLY A CA 1
ATOM 1544 C C . GLY A 1 211 ? 11.192 2.436 -10.312 1.00 97.00 211 GLY A C 1
ATOM 1545 O O . GLY A 1 211 ? 10.731 2.717 -11.420 1.00 97.00 211 GLY A O 1
ATOM 1546 N N . ILE A 1 212 ? 10.744 1.421 -9.585 1.00 97.62 212 ILE A N 1
ATOM 1547 C CA . ILE A 1 212 ? 9.706 0.476 -9.984 1.00 97.62 212 ILE A CA 1
ATOM 1548 C C . ILE A 1 212 ? 8.426 0.757 -9.206 1.00 97.62 212 ILE A C 1
ATOM 1550 O O . ILE A 1 212 ? 8.436 0.938 -7.993 1.00 97.62 212 ILE A O 1
ATOM 1554 N N . LYS A 1 213 ? 7.303 0.728 -9.918 1.00 97.88 213 LYS A N 1
ATOM 1555 C CA . LYS A 1 213 ? 5.959 0.689 -9.353 1.00 97.88 213 LYS A CA 1
ATOM 1556 C C . LYS A 1 213 ? 5.505 -0.764 -9.320 1.00 97.88 213 LYS A C 1
ATOM 1558 O O . LYS A 1 213 ? 5.362 -1.397 -10.368 1.00 97.88 213 LYS A O 1
ATOM 1563 N N . ARG A 1 214 ? 5.263 -1.289 -8.122 1.00 98.06 214 ARG A N 1
ATOM 1564 C CA . ARG A 1 214 ? 4.823 -2.668 -7.897 1.00 98.06 214 ARG A CA 1
ATOM 1565 C C . ARG A 1 214 ? 3.402 -2.693 -7.361 1.00 98.06 214 ARG A C 1
ATOM 1567 O O . ARG A 1 214 ? 3.110 -2.085 -6.335 1.00 98.06 214 ARG A O 1
ATOM 1574 N N . LEU A 1 215 ? 2.514 -3.437 -8.016 1.00 97.69 215 LEU A N 1
ATOM 1575 C CA . LEU A 1 215 ? 1.180 -3.691 -7.474 1.00 97.69 215 LEU A CA 1
ATOM 1576 C C . LEU A 1 215 ? 1.261 -4.704 -6.333 1.00 97.69 215 LEU A C 1
ATOM 1578 O O . LEU A 1 215 ? 1.758 -5.821 -6.496 1.00 97.69 215 LEU A O 1
ATOM 1582 N N . ARG A 1 216 ? 0.709 -4.324 -5.182 1.00 97.75 216 ARG A N 1
ATOM 1583 C CA . ARG A 1 216 ? 0.567 -5.206 -4.026 1.00 97.75 216 ARG A CA 1
ATOM 1584 C C . ARG A 1 216 ? -0.868 -5.239 -3.537 1.00 97.75 216 ARG A C 1
ATOM 1586 O O . ARG A 1 216 ? -1.599 -4.249 -3.599 1.00 97.75 216 ARG A O 1
ATOM 1593 N N . ARG A 1 217 ? -1.280 -6.387 -3.010 1.00 96.94 217 ARG A N 1
ATOM 1594 C CA . ARG A 1 217 ? -2.551 -6.523 -2.300 1.00 96.94 217 ARG A CA 1
ATOM 1595 C C . ARG A 1 217 ? -2.468 -5.801 -0.962 1.00 96.94 217 ARG A C 1
ATOM 1597 O O . ARG A 1 217 ? -1.506 -5.959 -0.215 1.00 96.94 217 ARG A O 1
ATOM 1604 N N . TRP A 1 218 ? -3.516 -5.066 -0.618 1.00 95.62 218 TRP A N 1
ATOM 1605 C CA . TRP A 1 218 ? -3.636 -4.449 0.691 1.00 95.62 218 TRP A CA 1
ATOM 1606 C C . TRP A 1 218 ? -3.866 -5.531 1.765 1.00 95.62 218 TRP A C 1
ATOM 1608 O O . TRP A 1 218 ? -4.846 -6.284 1.671 1.00 95.62 218 TRP A O 1
ATOM 1618 N N . PRO A 1 219 ? -3.004 -5.635 2.795 1.00 96.06 219 PRO A N 1
ATOM 1619 C CA . PRO A 1 219 ? -3.165 -6.629 3.849 1.00 96.06 219 PRO A CA 1
ATOM 1620 C C . PRO A 1 219 ? -4.441 -6.378 4.655 1.00 96.06 219 PRO A C 1
ATOM 1622 O O . PRO A 1 219 ? -4.774 -5.228 4.970 1.00 96.06 219 PRO A O 1
ATOM 1625 N N . LYS A 1 220 ? -5.159 -7.448 5.005 1.00 96.69 220 LYS A N 1
ATOM 1626 C CA . LYS A 1 220 ? -6.429 -7.363 5.742 1.00 96.69 220 LYS A CA 1
ATOM 1627 C C . LYS A 1 220 ? -6.304 -7.981 7.131 1.00 96.69 220 LYS A C 1
ATOM 1629 O O . LYS A 1 220 ? -5.763 -9.068 7.317 1.00 96.69 220 LYS A O 1
ATOM 1634 N N . VAL A 1 221 ? -6.868 -7.293 8.119 1.00 97.50 221 VAL A N 1
ATOM 1635 C CA . VAL A 1 221 ? -7.002 -7.772 9.494 1.00 97.50 221 VAL A CA 1
ATOM 1636 C C . VAL A 1 221 ? -8.472 -8.037 9.779 1.00 97.50 221 VAL A C 1
ATOM 1638 O O . VAL A 1 221 ? -9.319 -7.145 9.688 1.00 97.50 221 VAL A O 1
ATOM 1641 N N . LYS A 1 222 ? -8.777 -9.276 10.165 1.00 98.06 222 LYS A N 1
ATOM 1642 C CA . LYS A 1 222 ? -10.120 -9.682 10.574 1.00 98.06 222 LYS A CA 1
ATOM 1643 C C . LYS A 1 222 ? -10.351 -9.279 12.024 1.00 98.06 222 LYS A C 1
ATOM 1645 O O . LYS A 1 222 ? -9.725 -9.820 12.933 1.00 98.06 222 LYS A O 1
ATOM 1650 N N . VAL A 1 223 ? -11.257 -8.342 12.254 1.00 97.75 223 VAL A N 1
ATOM 1651 C CA . VAL A 1 223 ? -11.529 -7.777 13.574 1.00 97.75 223 VAL A CA 1
ATOM 1652 C C . VAL A 1 223 ? -12.895 -8.219 14.065 1.00 97.75 223 VAL A C 1
ATOM 1654 O O . VAL A 1 223 ? -13.916 -7.865 13.488 1.00 97.75 223 VAL A O 1
ATOM 1657 N N . VAL A 1 224 ? -12.920 -8.967 15.164 1.00 97.44 224 VAL A N 1
ATOM 1658 C CA . VAL A 1 224 ? -14.157 -9.304 15.873 1.00 97.44 224 VAL A CA 1
ATOM 1659 C C . VAL A 1 224 ? -14.372 -8.279 16.978 1.00 97.44 224 VAL A C 1
ATOM 1661 O O . VAL A 1 224 ? -13.580 -8.201 17.919 1.00 97.44 224 VAL A O 1
ATOM 1664 N N . VAL A 1 225 ? -15.435 -7.493 16.851 1.00 95.69 225 VAL A N 1
ATOM 1665 C CA . VAL A 1 225 ? -15.822 -6.445 17.791 1.00 95.69 225 VAL A CA 1
ATOM 1666 C C . VAL A 1 225 ? -16.952 -6.941 18.680 1.00 95.69 225 VAL A C 1
ATOM 1668 O O . VAL A 1 225 ? -17.974 -7.399 18.183 1.00 95.69 225 VAL A O 1
ATOM 1671 N N . GLU A 1 226 ? -16.783 -6.824 19.994 1.00 93.75 226 GLU A N 1
ATOM 1672 C CA . GLU A 1 226 ? -17.809 -7.163 20.980 1.00 93.75 226 GLU A CA 1
ATOM 1673 C C . GLU A 1 226 ? -18.458 -5.907 21.583 1.00 93.75 226 GLU A C 1
ATOM 1675 O O . GLU A 1 226 ? -17.769 -5.004 22.088 1.00 93.75 226 GLU A O 1
ATOM 1680 N N . TYR A 1 227 ? -19.793 -5.894 21.592 1.00 88.00 227 TYR A N 1
ATOM 1681 C CA . TYR A 1 227 ? -20.638 -4.828 22.136 1.00 88.00 227 TYR A CA 1
ATOM 1682 C C . TYR A 1 227 ? -21.397 -5.259 23.386 1.00 88.00 227 TYR A C 1
ATOM 1684 O O . TYR A 1 227 ? -21.632 -6.458 23.588 1.00 88.00 227 TYR A O 1
ATOM 1692 N N . PRO A 1 228 ? -21.825 -4.293 24.224 1.00 85.62 228 PRO A N 1
ATOM 1693 C CA . PRO A 1 228 ? -22.786 -4.577 25.273 1.00 85.62 228 PRO A CA 1
ATOM 1694 C C . PRO A 1 228 ? -24.067 -5.167 24.666 1.00 85.62 228 PRO A C 1
ATOM 1696 O O . PRO A 1 228 ? -24.637 -4.544 23.769 1.00 85.62 228 PRO A O 1
ATOM 1699 N N . PRO A 1 229 ? -24.583 -6.288 25.200 1.00 84.75 229 PRO A N 1
ATOM 1700 C CA . PRO A 1 229 ? -25.818 -6.900 24.707 1.00 84.75 229 PRO A CA 1
ATOM 1701 C C . PRO A 1 229 ? -27.024 -5.951 24.699 1.00 84.75 229 PRO A C 1
ATOM 1703 O O . PRO A 1 229 ? -27.927 -6.105 23.893 1.00 84.75 229 PRO A O 1
ATOM 1706 N N . SER A 1 230 ? -27.023 -4.928 25.561 1.00 81.62 230 SER A N 1
ATOM 1707 C CA . SER A 1 230 ? -28.081 -3.913 25.644 1.00 81.62 230 SER A CA 1
ATOM 1708 C C . SER A 1 230 ? -28.199 -2.998 24.420 1.00 81.62 230 SER A C 1
ATOM 1710 O O . SER A 1 230 ? -29.189 -2.281 24.309 1.00 81.62 230 SER A O 1
ATOM 1712 N N . GLN A 1 231 ? -27.204 -2.984 23.528 1.00 79.81 231 GLN A N 1
ATOM 1713 C CA . GLN A 1 231 ? -27.266 -2.261 22.253 1.00 79.81 231 GLN A CA 1
ATOM 1714 C C . GLN A 1 231 ? -27.685 -3.154 21.081 1.00 79.81 231 GLN A C 1
ATOM 1716 O O . GLN A 1 231 ? -27.968 -2.643 19.999 1.00 79.81 231 GLN A O 1
ATOM 1721 N N . CYS A 1 232 ? -27.728 -4.467 21.286 1.00 81.38 232 CYS A N 1
ATOM 1722 C CA . CYS A 1 232 ? -28.125 -5.427 20.270 1.00 81.38 232 CYS A CA 1
ATOM 1723 C C . CYS A 1 232 ? -29.642 -5.634 20.329 1.00 81.38 232 CYS A C 1
ATOM 1725 O O . CYS A 1 232 ? -30.242 -5.632 21.405 1.00 81.38 232 CYS A O 1
ATOM 1727 N N . ALA A 1 233 ? -30.270 -5.810 19.166 1.00 78.94 233 ALA A N 1
ATOM 1728 C CA . ALA A 1 233 ? -31.660 -6.242 19.114 1.00 78.94 233 ALA A CA 1
ATOM 1729 C C . ALA A 1 233 ? -31.796 -7.657 19.706 1.00 78.94 233 ALA A C 1
ATOM 1731 O O . ALA A 1 233 ? -30.856 -8.454 19.652 1.00 78.94 233 ALA A O 1
ATOM 1732 N N . GLU A 1 234 ? -32.964 -7.976 20.266 1.00 76.62 234 GLU A N 1
ATOM 1733 C CA . GLU A 1 234 ? -33.225 -9.306 20.822 1.00 76.62 234 GLU A CA 1
ATOM 1734 C C . GLU A 1 234 ? -32.982 -10.396 19.764 1.00 76.62 234 GLU A C 1
ATOM 1736 O O . GLU A 1 234 ? -33.511 -10.334 18.655 1.00 76.62 234 GLU A O 1
ATOM 1741 N N . GLY A 1 235 ? -32.159 -11.391 20.108 1.00 75.62 235 GLY A N 1
ATOM 1742 C CA . GLY A 1 235 ? -31.808 -12.503 19.219 1.00 75.62 235 GLY A CA 1
ATOM 1743 C C . GLY A 1 235 ? -30.645 -12.245 18.254 1.00 75.62 235 GLY A C 1
ATOM 1744 O O . GLY A 1 235 ? -30.317 -13.140 17.480 1.00 75.62 235 GLY A O 1
ATOM 1745 N N . VAL A 1 236 ? -30.006 -11.070 18.298 1.00 83.75 236 VAL A N 1
ATOM 1746 C CA . VAL A 1 236 ? -28.797 -10.771 17.511 1.00 83.75 236 VAL A CA 1
ATOM 1747 C C . VAL A 1 236 ? -27.549 -10.949 18.374 1.00 83.75 236 VAL A C 1
ATOM 1749 O O . VAL A 1 236 ? -27.501 -10.477 19.512 1.00 83.75 236 VAL A O 1
ATOM 1752 N N . ASP A 1 237 ? -26.530 -11.612 17.825 1.00 85.38 237 ASP A N 1
ATOM 1753 C CA . ASP A 1 237 ? -25.242 -11.783 18.495 1.00 85.38 237 ASP A CA 1
ATOM 1754 C C . ASP A 1 237 ? -24.592 -10.431 18.809 1.00 85.38 237 ASP A C 1
ATOM 1756 O O . ASP A 1 237 ? -24.597 -9.495 18.011 1.00 85.38 237 ASP A O 1
ATOM 1760 N N . ASN A 1 238 ? -23.948 -10.343 19.971 1.00 88.38 238 ASN A N 1
ATOM 1761 C CA . ASN A 1 238 ? -23.259 -9.132 20.413 1.00 88.38 238 ASN A CA 1
ATOM 1762 C C . ASN A 1 238 ? -21.865 -8.955 19.788 1.00 88.38 238 ASN A C 1
ATOM 1764 O O . ASN A 1 238 ? -21.049 -8.174 20.292 1.00 88.38 238 ASN A O 1
ATOM 1768 N N . LYS A 1 239 ? -21.578 -9.716 18.729 1.00 93.12 239 LYS A N 1
ATOM 1769 C CA . LYS A 1 239 ? -20.292 -9.754 18.043 1.00 93.12 239 LYS A CA 1
ATOM 1770 C C . LYS A 1 239 ? -20.479 -9.400 16.584 1.00 93.12 239 LYS A C 1
ATOM 1772 O O . LYS A 1 239 ? -21.295 -9.998 15.894 1.00 93.12 239 LYS A O 1
ATOM 1777 N N . GLU A 1 240 ? -19.647 -8.494 16.109 1.00 93.75 240 GLU A N 1
ATOM 1778 C CA . GLU A 1 240 ? -19.612 -8.097 14.713 1.00 93.75 240 GLU A CA 1
ATOM 1779 C C . GLU A 1 240 ? -18.223 -8.365 14.151 1.00 93.75 240 GLU A C 1
ATOM 1781 O O . GLU A 1 240 ? -17.213 -8.057 14.783 1.00 93.75 240 GLU A O 1
ATOM 1786 N N . THR A 1 241 ? -18.161 -8.989 12.980 1.00 96.12 241 THR A N 1
ATOM 1787 C CA . THR A 1 241 ? -16.891 -9.273 12.310 1.00 96.12 241 THR A CA 1
ATOM 1788 C C . THR A 1 241 ? -16.691 -8.275 11.187 1.00 96.12 241 THR A C 1
ATOM 1790 O O . THR A 1 241 ? -17.511 -8.187 10.280 1.00 96.12 241 THR A O 1
ATOM 1793 N N . LEU A 1 242 ? -15.581 -7.551 11.250 1.00 96.44 242 LEU A N 1
ATOM 1794 C CA . LEU A 1 242 ? -15.188 -6.533 10.292 1.00 96.44 242 LEU A CA 1
ATOM 1795 C C . LEU A 1 242 ? -13.871 -6.926 9.633 1.00 96.44 242 LEU A C 1
ATOM 1797 O O . LEU A 1 242 ? -13.009 -7.542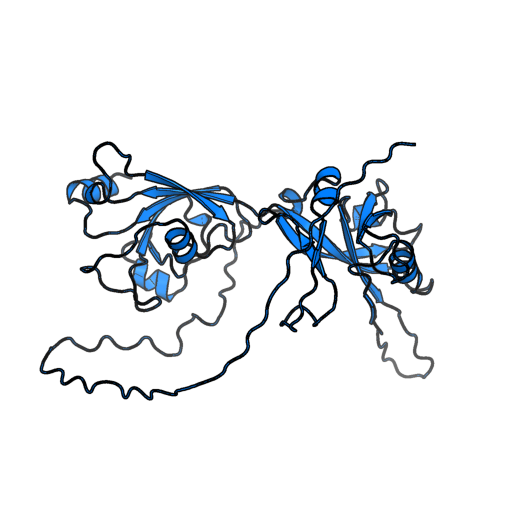 10.260 1.00 96.44 242 LEU A O 1
ATOM 1801 N N . GLU A 1 243 ? -13.683 -6.496 8.396 1.00 96.88 243 GLU A N 1
ATOM 1802 C CA . GLU A 1 243 ? -12.382 -6.534 7.734 1.00 96.88 243 GLU A CA 1
ATOM 1803 C C . GLU A 1 243 ? -11.829 -5.119 7.668 1.00 96.88 243 GLU A C 1
ATOM 1805 O O . GLU A 1 243 ? -12.475 -4.216 7.124 1.00 96.88 243 GLU A O 1
ATOM 1810 N N . LEU A 1 244 ? -10.661 -4.923 8.276 1.00 97.31 244 LEU A N 1
ATOM 1811 C CA . LEU A 1 244 ? -9.938 -3.658 8.281 1.00 97.31 244 LEU A CA 1
ATOM 1812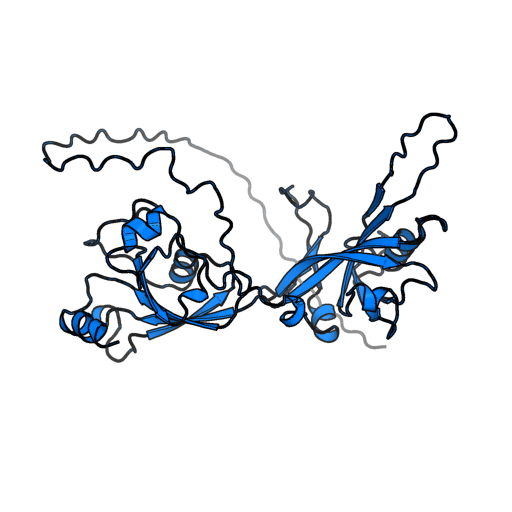 C C . LEU A 1 244 ? -8.674 -3.794 7.435 1.00 97.31 244 LEU A C 1
ATOM 1814 O O . LEU A 1 244 ? -8.010 -4.827 7.476 1.00 97.31 244 LEU A O 1
ATOM 1818 N N . PHE A 1 245 ? -8.334 -2.750 6.694 1.00 96.88 245 PHE A N 1
ATOM 1819 C CA . PHE A 1 245 ? -7.082 -2.679 5.955 1.00 96.88 245 PHE A CA 1
ATOM 1820 C C . PHE A 1 245 ? -5.930 -2.305 6.897 1.00 96.88 245 PHE A C 1
ATOM 1822 O O . PHE A 1 245 ? -6.096 -1.491 7.813 1.00 96.88 245 PHE A O 1
ATOM 1829 N N . ALA A 1 246 ? -4.751 -2.886 6.674 1.00 95.94 246 ALA A N 1
ATOM 1830 C CA . ALA A 1 246 ? -3.532 -2.470 7.361 1.00 95.94 246 ALA A CA 1
ATOM 1831 C C . ALA A 1 246 ? -3.275 -0.965 7.148 1.00 95.94 246 ALA A C 1
ATOM 1833 O O . ALA A 1 246 ? -3.536 -0.423 6.081 1.00 95.94 246 ALA A O 1
ATOM 1834 N N . GLY A 1 247 ? -2.816 -0.247 8.166 1.00 94.69 247 GLY A N 1
ATOM 1835 C CA . GLY A 1 247 ? -2.668 1.209 8.117 1.00 94.69 247 GLY A CA 1
ATOM 1836 C C . GLY A 1 247 ? -3.945 2.004 8.429 1.00 94.69 247 GLY A C 1
ATOM 1837 O O . GLY A 1 247 ? -3.862 3.213 8.656 1.00 94.69 247 GLY A O 1
ATOM 1838 N N . GLU A 1 248 ? -5.128 1.380 8.527 1.00 96.19 248 GLU A N 1
ATOM 1839 C CA . GLU A 1 248 ? -6.332 2.108 8.944 1.00 96.19 248 GLU A CA 1
ATOM 1840 C C . GLU A 1 248 ? -6.262 2.543 10.419 1.00 96.19 248 GLU A C 1
ATOM 1842 O O . GLU A 1 248 ? -5.913 1.774 11.320 1.00 96.19 248 GLU A O 1
ATOM 1847 N N . ASN A 1 249 ? -6.689 3.782 10.693 1.00 97.19 249 ASN A N 1
ATOM 1848 C CA . ASN A 1 249 ? -6.953 4.236 12.057 1.00 97.19 249 ASN A CA 1
ATOM 1849 C C . ASN A 1 249 ? -8.149 3.469 12.636 1.00 97.19 249 ASN A C 1
ATOM 1851 O O . ASN A 1 249 ? -9.260 3.586 12.112 1.00 97.19 249 ASN A O 1
ATOM 1855 N N . LEU A 1 250 ? -7.941 2.752 13.742 1.00 97.06 250 LEU A N 1
ATOM 1856 C CA . LEU A 1 250 ? -8.924 1.828 14.306 1.00 97.06 250 LEU A CA 1
ATOM 1857 C C . LEU A 1 250 ? -10.258 2.521 14.610 1.00 97.06 250 LEU A C 1
ATOM 1859 O O . LEU A 1 250 ? -11.306 2.037 14.197 1.00 97.06 250 LEU A O 1
ATOM 1863 N N . ARG A 1 251 ? -10.251 3.682 15.280 1.00 96.00 251 ARG A N 1
ATOM 1864 C CA . ARG A 1 251 ? -11.498 4.401 15.600 1.00 96.00 251 ARG A CA 1
ATOM 1865 C C . ARG A 1 251 ? -12.255 4.808 14.343 1.00 96.00 251 ARG A C 1
ATOM 1867 O O . ARG A 1 251 ? -13.464 4.609 14.275 1.00 96.00 251 ARG A O 1
ATOM 1874 N N . ARG A 1 252 ? -11.567 5.419 13.375 1.00 96.31 252 ARG A N 1
ATOM 1875 C CA . ARG A 1 252 ? -12.202 5.872 12.131 1.00 96.31 252 ARG A CA 1
ATOM 1876 C C . ARG A 1 252 ? -12.767 4.686 11.351 1.00 96.31 252 ARG A C 1
ATOM 1878 O O . ARG A 1 252 ? -13.895 4.760 10.883 1.00 96.31 252 ARG A O 1
ATOM 1885 N N . ALA A 1 253 ? -12.014 3.592 11.275 1.00 96.31 253 ALA A N 1
ATOM 1886 C CA . ALA A 1 253 ? -12.413 2.375 10.584 1.00 96.31 253 ALA A CA 1
ATOM 1887 C C . ALA A 1 253 ? -13.663 1.732 11.200 1.00 96.31 253 ALA A C 1
ATOM 1889 O O . ALA A 1 253 ? -14.558 1.328 10.458 1.00 96.31 253 ALA A O 1
ATOM 1890 N N . LEU A 1 254 ? -13.742 1.697 12.536 1.00 95.88 254 LEU A N 1
ATOM 1891 C CA . LEU A 1 254 ? -14.919 1.249 13.277 1.00 95.88 254 LEU A CA 1
ATOM 1892 C C . LEU A 1 254 ? -16.126 2.156 12.985 1.00 95.88 254 LEU A C 1
ATOM 1894 O O . LEU A 1 254 ? -17.155 1.676 12.517 1.00 95.88 254 LEU A O 1
ATOM 1898 N N . LEU A 1 255 ? -16.001 3.472 13.187 1.00 94.88 255 LEU A N 1
ATOM 1899 C CA . LEU A 1 255 ? -17.109 4.414 12.969 1.00 94.88 255 LEU A CA 1
ATOM 1900 C C . LEU A 1 255 ? -17.636 4.378 11.526 1.00 94.88 255 LEU A C 1
ATOM 1902 O O . LEU A 1 255 ? -18.846 4.369 11.319 1.00 94.88 255 LEU A O 1
ATOM 1906 N N . ASN A 1 256 ? -16.743 4.297 10.536 1.00 95.44 256 ASN A N 1
ATOM 1907 C CA . ASN A 1 256 ? -17.114 4.195 9.121 1.00 95.44 256 ASN A CA 1
ATOM 1908 C C . ASN A 1 256 ? -17.895 2.912 8.801 1.00 95.44 256 ASN A C 1
ATOM 1910 O O . ASN A 1 256 ? -18.660 2.890 7.843 1.00 95.44 256 ASN A O 1
ATOM 1914 N N . ARG A 1 257 ? -17.705 1.854 9.596 1.00 95.12 257 ARG A N 1
ATOM 1915 C CA . ARG A 1 257 ? -18.422 0.578 9.481 1.00 95.12 257 ARG A CA 1
ATOM 1916 C C . ARG A 1 257 ? -19.682 0.527 10.355 1.00 95.12 257 ARG A C 1
ATOM 1918 O O . ARG A 1 257 ? -20.297 -0.519 10.463 1.00 95.12 257 ARG A O 1
ATOM 1925 N N . GLY A 1 258 ? -20.092 1.653 10.948 1.00 92.19 258 GLY A N 1
ATOM 1926 C CA . GLY A 1 258 ? -21.328 1.758 11.732 1.00 92.19 258 GLY A CA 1
ATOM 1927 C C . GLY A 1 258 ? -21.183 1.378 13.206 1.00 92.19 258 GLY A C 1
ATOM 1928 O O . GLY A 1 258 ? -22.176 1.325 13.929 1.00 92.19 258 GLY A O 1
ATOM 1929 N N . ILE A 1 259 ? -19.956 1.162 13.680 1.00 91.56 259 ILE A N 1
ATOM 1930 C CA . ILE A 1 259 ? -19.691 0.765 15.062 1.00 91.56 259 ILE A CA 1
ATOM 1931 C C . ILE A 1 259 ? -19.951 1.930 16.014 1.00 91.56 259 ILE A C 1
ATOM 1933 O O . ILE A 1 259 ? -19.232 2.933 16.020 1.00 91.56 259 ILE A O 1
ATOM 1937 N N . VAL A 1 260 ? -20.952 1.779 16.881 1.00 90.12 260 VAL A N 1
ATOM 1938 C CA . VAL A 1 260 ? -21.316 2.809 17.857 1.00 90.12 260 VAL A CA 1
ATOM 1939 C C . VAL A 1 260 ? -20.369 2.760 19.055 1.00 90.12 260 VAL A C 1
ATOM 1941 O O . VAL A 1 260 ? -20.364 1.819 19.846 1.00 90.12 260 VAL A O 1
ATOM 1944 N N . MET A 1 261 ? -19.575 3.819 19.219 1.00 88.69 261 MET A N 1
ATOM 1945 C CA . MET A 1 261 ? -18.628 3.956 20.335 1.00 88.69 261 MET A CA 1
ATOM 1946 C C . MET A 1 261 ? -19.052 4.998 21.376 1.00 88.69 261 MET A C 1
ATOM 1948 O O . MET A 1 261 ? -18.376 5.156 22.393 1.00 88.69 261 MET A O 1
ATOM 1952 N N . GLU A 1 262 ? -20.132 5.740 21.133 1.00 85.06 262 GLU A N 1
ATOM 1953 C CA . GLU A 1 262 ? -20.532 6.862 21.980 1.00 85.06 262 GLU A CA 1
ATOM 1954 C C . GLU A 1 262 ? -21.266 6.424 23.252 1.00 85.06 262 GLU A C 1
ATOM 1956 O O . GLU A 1 262 ? -22.071 5.495 23.269 1.00 85.06 262 GLU A O 1
ATOM 1961 N N . ASP A 1 263 ? -20.981 7.124 24.348 1.00 83.88 263 ASP A N 1
ATOM 1962 C CA . ASP A 1 263 ? -21.598 6.901 25.651 1.00 83.88 263 ASP A CA 1
ATOM 1963 C C . ASP A 1 263 ? -21.673 8.240 26.380 1.00 83.88 263 ASP A C 1
ATOM 1965 O O . ASP A 1 263 ? -20.649 8.789 26.793 1.00 83.88 263 ASP A O 1
ATOM 1969 N N . SER A 1 264 ? -22.887 8.771 26.535 1.00 83.69 264 SER A N 1
ATOM 1970 C CA . SER A 1 264 ? -23.128 10.103 27.103 1.00 83.69 264 SER A CA 1
ATOM 1971 C C . SER A 1 264 ? -22.614 10.258 28.536 1.00 83.69 264 SER A C 1
ATOM 1973 O O . SER A 1 264 ? -22.409 11.379 28.990 1.00 83.69 264 SER A O 1
ATOM 1975 N N . LYS A 1 265 ? -22.425 9.150 29.265 1.00 84.38 265 LYS A N 1
ATOM 1976 C CA . LYS A 1 265 ? -21.985 9.155 30.668 1.00 84.38 265 LYS A CA 1
ATOM 1977 C C . LYS A 1 265 ? -20.486 8.916 30.825 1.00 84.38 265 LYS A C 1
ATOM 1979 O O . LYS A 1 265 ? -19.973 8.994 31.939 1.00 84.38 265 LYS A O 1
ATOM 1984 N N . ALA A 1 266 ? -19.787 8.557 29.753 1.00 84.62 266 ALA A N 1
ATOM 1985 C CA . ALA A 1 266 ? -18.364 8.272 29.820 1.00 84.62 266 ALA A CA 1
ATOM 1986 C C . ALA A 1 266 ? -17.529 9.555 29.723 1.00 84.62 266 ALA A C 1
ATOM 1988 O O . ALA A 1 266 ? -17.907 10.479 28.999 1.00 84.62 266 ALA A O 1
ATOM 1989 N N . PRO A 1 267 ? -16.369 9.609 30.404 1.00 84.88 267 PRO A N 1
ATOM 1990 C CA . PRO A 1 267 ? -15.419 10.685 30.180 1.00 84.88 267 PRO A CA 1
ATOM 1991 C C . PRO A 1 267 ? -14.985 10.684 28.712 1.00 84.88 267 PRO A C 1
ATOM 1993 O O . PRO A 1 267 ? -14.725 9.632 28.116 1.00 84.88 267 PRO A O 1
ATOM 1996 N N . LYS A 1 268 ? -14.937 11.879 28.127 1.00 88.50 268 LYS A N 1
ATOM 1997 C CA . LYS A 1 268 ? -14.453 12.085 26.764 1.00 88.50 268 LYS A CA 1
ATOM 1998 C C . LYS A 1 268 ? -12.934 11.953 26.748 1.00 88.50 268 LYS A C 1
ATOM 2000 O O . LYS A 1 268 ? -12.267 12.305 27.712 1.00 88.50 268 LYS A O 1
ATOM 2005 N N . CYS A 1 269 ? -12.398 11.428 25.656 1.00 88.81 269 CYS A N 1
ATOM 2006 C CA . CYS A 1 269 ? -10.963 11.403 25.433 1.00 88.81 269 CYS A CA 1
ATOM 2007 C C . CYS A 1 269 ? -10.469 12.805 25.076 1.00 88.81 269 CYS A C 1
ATOM 2009 O O . CYS A 1 269 ? -11.011 13.420 24.157 1.00 88.81 269 CYS A O 1
ATOM 2011 N N . ASP A 1 270 ? -9.397 13.252 25.725 1.00 87.38 270 ASP A N 1
ATOM 2012 C CA . ASP A 1 270 ? -8.792 14.567 25.480 1.00 87.38 270 ASP A CA 1
ATOM 2013 C C . ASP A 1 270 ? -8.264 14.730 24.042 1.00 87.38 270 ASP A C 1
ATOM 2015 O O . ASP A 1 270 ? -8.147 15.846 23.550 1.00 87.38 270 ASP A O 1
ATOM 2019 N N . PHE A 1 271 ? -7.991 13.627 23.331 1.00 87.25 271 PHE A N 1
ATOM 2020 C CA . PHE A 1 271 ? -7.442 13.668 21.971 1.00 87.25 271 PHE A CA 1
ATOM 2021 C C . PHE A 1 271 ? -8.501 13.831 20.883 1.00 87.25 271 PHE A C 1
ATOM 2023 O O . PHE A 1 271 ? -8.315 14.599 19.948 1.00 87.25 271 PHE A O 1
ATOM 2030 N N . CYS A 1 272 ? -9.586 13.058 20.954 1.00 88.62 272 CYS A N 1
ATOM 2031 C CA . CYS A 1 272 ? -10.598 13.024 19.894 1.00 88.62 272 CYS A CA 1
ATOM 2032 C C . CYS A 1 272 ? -11.953 13.592 20.331 1.00 88.62 272 CYS A C 1
ATOM 2034 O O . CYS A 1 272 ? -12.922 13.479 19.584 1.00 88.62 272 CYS A O 1
ATOM 2036 N N . GLY A 1 273 ? -12.060 14.109 21.561 1.00 89.69 273 GLY A N 1
ATOM 2037 C CA . GLY A 1 273 ? -13.289 14.676 22.127 1.00 89.69 273 GLY A CA 1
ATOM 2038 C C . GLY A 1 273 ? -14.428 13.672 22.350 1.00 89.69 273 GLY A C 1
ATOM 2039 O O . GLY A 1 273 ? -15.527 14.059 22.742 1.00 89.69 273 GLY A O 1
ATOM 2040 N N . GLY A 1 274 ? -14.184 12.382 22.111 1.00 88.94 274 GLY A N 1
ATOM 2041 C CA . GLY A 1 274 ? -15.182 11.315 22.162 1.00 88.94 274 GLY A CA 1
ATOM 2042 C C . GLY A 1 274 ? -14.663 10.085 22.892 1.00 88.94 274 GLY A C 1
ATOM 2043 O O . GLY A 1 274 ? -13.534 10.059 23.377 1.00 88.94 274 GLY A O 1
ATOM 2044 N N . LYS A 1 275 ? -15.482 9.041 22.978 1.00 90.38 275 LYS A N 1
ATOM 2045 C CA . LYS A 1 275 ? -15.067 7.775 23.579 1.00 90.38 275 LYS A CA 1
ATOM 2046 C C . LYS A 1 275 ? -14.293 6.937 22.564 1.00 90.38 275 LYS A C 1
ATOM 2048 O O . LYS A 1 275 ? -14.740 6.737 21.438 1.00 90.38 275 LYS A O 1
ATOM 2053 N N . CYS A 1 276 ? -13.103 6.491 22.953 1.00 92.75 276 CYS A N 1
ATOM 2054 C CA . CYS A 1 276 ? -12.197 5.754 22.069 1.00 92.75 276 CYS A CA 1
ATOM 2055 C C . CYS A 1 276 ? -11.433 4.628 22.778 1.00 92.75 276 CYS A C 1
ATOM 2057 O O . CYS A 1 276 ? -10.611 3.963 22.152 1.00 92.75 276 CYS A O 1
ATOM 2059 N N . THR A 1 277 ? -11.678 4.393 24.066 1.00 93.94 277 THR A N 1
ATOM 2060 C CA . THR A 1 277 ? -11.018 3.305 24.788 1.00 93.94 277 THR A CA 1
ATOM 2061 C C . THR A 1 277 ? -11.630 1.970 24.382 1.00 93.94 277 THR A C 1
ATOM 2063 O O . THR A 1 277 ? -12.829 1.747 24.560 1.00 93.94 277 THR A O 1
ATOM 2066 N N . VAL A 1 278 ? -10.793 1.068 23.889 1.00 95.06 278 VAL A N 1
ATOM 2067 C CA . VAL A 1 278 ? -11.153 -0.309 23.541 1.00 95.06 278 VAL A CA 1
ATOM 2068 C C . VAL A 1 278 ? -10.292 -1.267 24.350 1.00 95.06 278 VAL A C 1
ATOM 2070 O O . VAL A 1 278 ? -9.173 -0.926 24.725 1.00 95.06 278 VAL A O 1
ATOM 2073 N N . SER A 1 279 ? -10.821 -2.441 24.665 1.00 95.12 279 SER A N 1
ATOM 2074 C CA . SER A 1 279 ? -10.036 -3.543 25.222 1.00 95.12 279 SER A CA 1
ATOM 2075 C C . SER A 1 279 ? -9.674 -4.492 24.094 1.00 95.12 279 SER A C 1
ATOM 2077 O O . SER A 1 279 ? -10.544 -4.816 23.294 1.00 95.12 279 SER A O 1
ATOM 2079 N N . VAL A 1 280 ? -8.420 -4.918 24.021 1.00 96.06 280 VAL A N 1
ATOM 2080 C CA . VAL A 1 280 ? -7.936 -5.855 23.007 1.00 96.06 280 VAL A CA 1
ATOM 2081 C C . VAL A 1 280 ? -7.616 -7.166 23.707 1.00 96.06 280 VAL A C 1
ATOM 2083 O O . VAL A 1 280 ? -6.754 -7.210 24.584 1.00 96.06 280 VAL A O 1
ATOM 2086 N N . ASP A 1 281 ? -8.344 -8.216 23.346 1.00 94.12 281 ASP A N 1
ATOM 2087 C CA . ASP A 1 281 ? -8.196 -9.535 2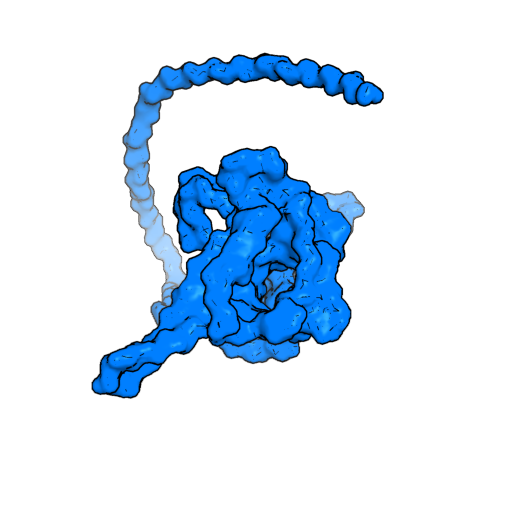3.962 1.00 94.12 281 ASP A CA 1
ATOM 2088 C C . ASP A 1 281 ? -7.216 -10.411 23.170 1.00 94.12 281 ASP A C 1
ATOM 2090 O O . ASP A 1 281 ? -6.466 -11.186 23.755 1.00 94.12 281 ASP A O 1
ATOM 2094 N N . VAL A 1 282 ? -7.203 -10.269 21.839 1.00 95.69 282 VAL A N 1
ATOM 2095 C CA . VAL A 1 282 ? -6.328 -11.004 20.909 1.00 95.69 282 VAL A CA 1
ATOM 2096 C C . VAL A 1 282 ? -5.855 -10.050 19.817 1.00 95.69 282 VAL A C 1
ATOM 2098 O O . VAL A 1 282 ? -6.642 -9.211 19.386 1.00 95.69 282 VAL A O 1
ATOM 2101 N N . GLY A 1 283 ? -4.612 -10.198 19.346 1.00 94.38 283 GLY A N 1
ATOM 2102 C CA . GLY A 1 283 ? -4.060 -9.400 18.242 1.00 94.38 283 GLY A CA 1
ATOM 2103 C C . GLY A 1 283 ? -3.577 -8.014 18.668 1.00 94.38 283 GLY A C 1
ATOM 2104 O O . GLY A 1 283 ? -3.657 -7.066 17.895 1.00 94.38 283 GLY A O 1
ATOM 2105 N N . PHE A 1 284 ? -3.118 -7.871 19.915 1.00 94.88 284 PHE A N 1
ATOM 2106 C CA . PHE A 1 284 ? -2.571 -6.608 20.424 1.00 94.88 284 PHE A CA 1
ATOM 2107 C C . PHE A 1 284 ? -1.328 -6.159 19.642 1.00 94.88 284 PHE A C 1
ATOM 2109 O O . PHE A 1 284 ? -1.108 -4.969 19.445 1.00 94.88 284 PHE A O 1
ATOM 2116 N N . ASP A 1 285 ? -0.542 -7.125 19.184 1.00 93.44 285 ASP A N 1
ATOM 2117 C CA . ASP A 1 285 ? 0.650 -6.967 18.361 1.00 93.44 285 ASP A CA 1
ATOM 2118 C C . ASP A 1 285 ? 0.371 -6.543 16.916 1.00 93.44 285 ASP A C 1
ATOM 2120 O O . ASP A 1 285 ? 1.275 -6.054 16.252 1.00 93.44 285 ASP A O 1
ATOM 2124 N N . LEU A 1 286 ? -0.873 -6.672 16.446 1.00 95.06 286 LEU A N 1
ATOM 2125 C CA . LEU A 1 286 ? -1.294 -6.153 15.141 1.00 95.06 286 LEU A CA 1
ATOM 2126 C C . LEU A 1 286 ? -1.536 -4.638 15.172 1.00 95.06 286 LEU A C 1
ATOM 2128 O O . LEU A 1 286 ? -1.821 -4.037 14.137 1.00 95.06 286 LEU A O 1
ATOM 2132 N N . LEU A 1 287 ? -1.479 -4.011 16.348 1.00 95.81 287 LEU A N 1
ATOM 2133 C CA . LEU A 1 287 ? -1.604 -2.569 16.504 1.00 95.81 287 LEU A CA 1
ATOM 2134 C C . LEU A 1 287 ? -0.226 -1.922 16.594 1.00 95.81 287 LEU A C 1
ATOM 2136 O O . LEU A 1 287 ? 0.708 -2.494 17.149 1.00 95.81 287 LEU A O 1
ATOM 2140 N N . ASN A 1 288 ? -0.130 -0.672 16.147 1.00 94.56 288 ASN A N 1
ATOM 2141 C CA . ASN A 1 288 ? 1.062 0.139 16.381 1.00 94.56 288 ASN A CA 1
ATOM 2142 C C . ASN A 1 288 ? 1.396 0.217 17.887 1.00 94.56 288 ASN A C 1
ATOM 2144 O O . ASN A 1 288 ? 0.489 0.142 18.731 1.00 94.56 288 ASN A O 1
ATOM 2148 N N . PRO A 1 289 ? 2.670 0.412 18.253 1.00 92.88 289 PRO A N 1
ATOM 2149 C CA . PRO A 1 289 ? 3.071 0.567 19.648 1.00 92.88 289 PRO A CA 1
ATOM 2150 C C . PRO A 1 289 ? 2.359 1.747 20.323 1.00 92.88 289 PRO A C 1
ATOM 2152 O O . PRO A 1 289 ? 1.974 2.724 19.676 1.00 92.88 289 PRO A O 1
ATOM 2155 N N . MET A 1 290 ? 2.157 1.646 21.639 1.00 93.06 290 MET A N 1
ATOM 2156 C CA . MET A 1 290 ? 1.575 2.739 22.416 1.00 93.06 290 MET A CA 1
ATOM 2157 C C . MET A 1 290 ? 2.531 3.941 22.454 1.00 93.06 290 MET A C 1
ATOM 2159 O O . MET A 1 290 ? 3.750 3.791 22.513 1.00 93.06 290 MET A O 1
ATOM 2163 N N . SER A 1 291 ? 1.975 5.153 22.471 1.00 90.62 291 SER A N 1
ATOM 2164 C CA . SER A 1 291 ? 2.761 6.349 22.819 1.00 90.62 291 SER A CA 1
ATOM 2165 C C . SER A 1 291 ? 3.013 6.409 24.330 1.00 90.62 291 SER A C 1
ATOM 2167 O O . SER A 1 291 ? 2.226 5.871 25.105 1.00 90.62 291 SER A O 1
ATOM 2169 N N . THR A 1 292 ? 4.042 7.131 24.784 1.00 90.12 292 THR A N 1
ATOM 2170 C CA . THR A 1 292 ? 4.365 7.267 26.224 1.00 90.12 292 THR A CA 1
ATOM 2171 C C . THR A 1 292 ? 3.190 7.747 27.069 1.00 90.12 292 THR A C 1
ATOM 2173 O O . THR A 1 292 ? 2.990 7.303 28.201 1.00 90.12 292 THR A O 1
ATOM 2176 N N . THR A 1 293 ? 2.396 8.670 26.533 1.00 89.88 293 THR A N 1
ATOM 2177 C CA . THR A 1 293 ? 1.210 9.177 27.219 1.00 89.88 293 THR A CA 1
ATOM 2178 C C . THR A 1 293 ? 0.090 8.138 27.241 1.00 89.88 293 THR A C 1
ATOM 2180 O O . THR A 1 293 ? -0.584 8.007 28.262 1.00 89.88 293 THR A O 1
ATOM 2183 N N . GLU A 1 294 ? -0.091 7.365 26.165 1.00 92.06 294 GLU A N 1
ATOM 2184 C CA . GLU A 1 294 ? -1.044 6.250 2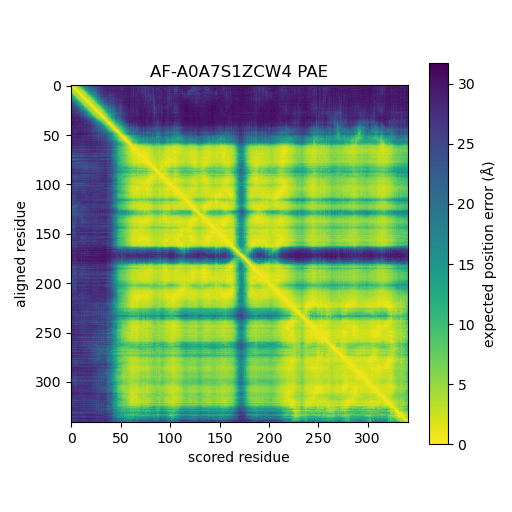6.143 1.00 92.06 294 GLU A CA 1
ATOM 2185 C C . GLU A 1 294 ? -0.645 5.170 27.157 1.00 92.06 294 GLU A C 1
ATOM 2187 O O . GLU A 1 294 ? -1.492 4.752 27.943 1.00 92.06 294 GLU A O 1
ATOM 2192 N N . GLU A 1 295 ? 0.638 4.801 27.227 1.00 92.69 295 GLU A N 1
ATOM 2193 C CA . GLU A 1 295 ? 1.171 3.846 28.209 1.00 92.69 295 GLU A CA 1
ATOM 2194 C C . GLU A 1 295 ? 0.887 4.297 29.645 1.00 92.69 295 GLU A C 1
ATOM 2196 O O . GLU A 1 295 ? 0.364 3.528 30.453 1.00 92.69 295 GLU A O 1
ATOM 2201 N N . LYS A 1 296 ? 1.163 5.568 29.968 1.00 91.94 296 LYS A N 1
ATOM 2202 C CA . LYS A 1 296 ? 0.874 6.139 31.294 1.00 91.94 296 LYS A CA 1
ATOM 2203 C C . LYS A 1 296 ? -0.623 6.126 31.607 1.00 91.94 296 LYS A C 1
ATOM 2205 O O . LYS A 1 296 ? -1.010 5.806 32.731 1.00 91.94 296 LYS A O 1
ATOM 2210 N N . LEU A 1 297 ? -1.469 6.451 30.627 1.00 90.56 297 LEU A N 1
ATOM 2211 C CA . LEU A 1 297 ? -2.923 6.473 30.799 1.00 90.56 297 LEU A CA 1
ATOM 2212 C C . LEU A 1 297 ? -3.501 5.057 30.970 1.00 90.56 297 LEU A C 1
ATOM 2214 O O . LEU A 1 297 ? -4.424 4.851 31.760 1.00 90.56 297 LEU A O 1
ATOM 2218 N N . MET A 1 298 ? -2.938 4.079 30.257 1.00 92.75 298 MET A N 1
ATOM 2219 C CA . MET A 1 298 ? -3.359 2.677 30.264 1.00 92.75 298 MET A CA 1
ATOM 2220 C C . MET A 1 298 ? -2.592 1.814 31.273 1.00 92.75 298 MET A C 1
ATOM 2222 O O . MET A 1 298 ? -2.872 0.624 31.373 1.00 92.75 298 MET A O 1
ATOM 2226 N N . ALA A 1 299 ? -1.714 2.387 32.102 1.00 92.88 299 ALA A N 1
ATOM 2227 C CA . ALA A 1 299 ? -0.909 1.645 33.080 1.00 92.88 299 ALA A CA 1
ATOM 2228 C C . ALA A 1 299 ? -1.746 0.762 34.027 1.00 92.88 299 ALA A C 1
ATOM 2230 O O . ALA A 1 299 ? -1.318 -0.314 34.434 1.00 92.88 299 ALA A O 1
ATOM 2231 N N . LYS A 1 300 ? -2.972 1.191 34.360 1.00 91.25 300 LYS A N 1
ATOM 2232 C CA . LYS A 1 300 ? -3.910 0.410 35.190 1.00 91.25 300 LYS A CA 1
ATOM 2233 C C . LYS A 1 300 ? -4.666 -0.674 34.414 1.00 91.25 300 LYS A C 1
ATOM 2235 O O . LYS A 1 300 ? -5.238 -1.564 35.030 1.00 91.25 300 LYS A O 1
ATOM 2240 N N . ASN A 1 301 ? -4.725 -0.572 33.089 1.00 90.31 301 ASN A N 1
ATOM 2241 C CA . ASN A 1 301 ? -5.453 -1.476 32.203 1.00 90.31 301 ASN A CA 1
ATOM 2242 C C . ASN A 1 301 ? -4.617 -1.749 30.936 1.00 90.31 301 ASN A C 1
ATOM 2244 O O . ASN A 1 301 ? -4.950 -1.226 29.874 1.00 90.31 301 ASN A O 1
ATOM 2248 N N . PRO A 1 302 ? -3.553 -2.569 31.013 1.00 90.56 302 PRO A N 1
ATOM 2249 C CA . PRO A 1 302 ? -2.606 -2.745 29.905 1.00 90.56 302 PRO A CA 1
ATOM 2250 C C . PRO A 1 302 ? -3.220 -3.407 28.659 1.00 90.56 302 PRO A C 1
ATOM 2252 O O . PRO A 1 302 ? -2.733 -3.203 27.554 1.00 90.56 302 PRO A O 1
ATOM 2255 N N . LYS A 1 303 ? -4.328 -4.151 28.809 1.00 92.62 303 LYS A N 1
ATOM 2256 C CA . LYS A 1 303 ? -5.111 -4.700 27.683 1.00 92.62 303 LYS A CA 1
ATOM 2257 C C . LYS A 1 303 ? -5.920 -3.621 26.932 1.00 92.62 303 LYS A C 1
ATOM 2259 O O . LYS A 1 303 ? -6.564 -3.927 25.933 1.00 92.62 303 LYS A O 1
ATOM 2264 N N . CYS A 1 304 ? -5.975 -2.382 27.424 1.00 94.44 304 CYS A N 1
ATOM 2265 C CA . CYS A 1 304 ? -6.741 -1.305 26.800 1.00 94.44 304 CYS A CA 1
ATOM 2266 C C . CYS A 1 304 ? -5.877 -0.452 25.865 1.00 94.44 304 CYS A C 1
ATOM 2268 O O . CYS A 1 304 ? -4.7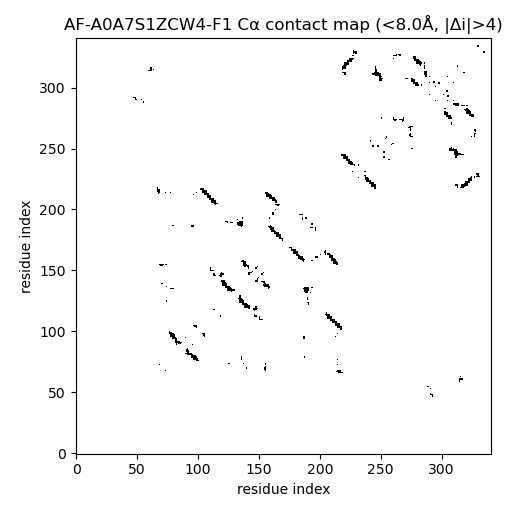07 -0.198 26.132 1.00 94.44 304 CYS A O 1
ATOM 2270 N N . ARG A 1 305 ? -6.500 0.036 24.791 1.00 95.88 305 ARG A N 1
ATOM 2271 C CA . ARG A 1 305 ? -5.915 0.948 23.804 1.00 95.88 305 ARG A CA 1
ATOM 2272 C C . ARG A 1 305 ? -6.821 2.142 23.557 1.00 95.88 305 ARG A C 1
ATOM 2274 O O . ARG A 1 305 ? -8.044 2.061 23.717 1.00 95.88 305 ARG A O 1
ATOM 2281 N N . LEU A 1 306 ? -6.226 3.250 23.131 1.00 95.50 306 LEU A N 1
ATOM 2282 C CA . LEU A 1 306 ? -6.948 4.384 22.570 1.00 95.50 306 LEU A CA 1
ATOM 2283 C C . LEU A 1 306 ? -7.096 4.177 21.063 1.00 95.50 306 LEU A C 1
ATOM 2285 O O . LEU A 1 306 ? -6.210 4.524 20.292 1.00 95.50 306 LEU A O 1
ATOM 2289 N N . SER A 1 307 ? -8.253 3.683 20.621 1.00 96.38 307 SER A N 1
ATOM 2290 C CA . SER A 1 307 ? -8.532 3.413 19.198 1.00 96.38 307 SER A CA 1
ATOM 2291 C C . SER A 1 307 ? -8.318 4.618 18.272 1.00 96.38 307 SER A C 1
ATOM 2293 O O . SER A 1 307 ? -8.061 4.437 17.089 1.00 96.38 307 SER A O 1
ATOM 2295 N N . CYS A 1 308 ? -8.404 5.855 18.779 1.00 95.50 308 CYS A N 1
ATOM 2296 C CA . CYS A 1 308 ? -8.123 7.058 17.990 1.00 95.50 308 CYS A CA 1
ATOM 2297 C C . CYS A 1 308 ? -6.629 7.261 17.692 1.00 95.50 308 CYS A C 1
ATOM 2299 O O . CYS A 1 308 ? -6.299 8.010 16.776 1.00 95.50 308 CYS A O 1
ATOM 2301 N N . LYS A 1 309 ? -5.745 6.605 18.448 1.00 95.00 309 LYS A N 1
ATOM 2302 C CA . LYS A 1 309 ? -4.285 6.603 18.287 1.00 95.00 309 LYS A CA 1
ATOM 2303 C C . LYS A 1 309 ? -3.747 5.250 17.814 1.00 95.00 309 LYS A C 1
ATOM 2305 O O . LYS A 1 309 ? -2.546 5.124 17.593 1.00 95.00 309 LYS A O 1
ATOM 2310 N N . SER A 1 310 ? -4.625 4.260 17.660 1.00 96.31 310 SER A N 1
ATOM 2311 C CA . SER A 1 310 ? -4.260 2.937 17.175 1.00 96.31 310 SER A CA 1
ATOM 2312 C C . SER A 1 310 ? -4.414 2.831 15.660 1.00 96.31 310 SER A C 1
ATOM 2314 O O . SER A 1 310 ? -5.459 3.185 15.110 1.00 96.31 310 SER A O 1
ATOM 2316 N N . THR A 1 311 ? -3.394 2.282 15.016 1.00 96.50 311 THR A N 1
ATOM 2317 C CA . THR A 1 311 ? -3.371 1.882 13.609 1.00 96.50 311 THR A CA 1
ATOM 2318 C C . THR A 1 311 ? -3.356 0.362 13.544 1.00 96.50 311 THR A C 1
ATOM 2320 O O . THR A 1 311 ? -2.587 -0.271 14.267 1.00 96.50 311 THR A O 1
ATOM 2323 N N . VAL A 1 312 ? -4.229 -0.214 12.723 1.00 96.44 312 VAL A N 1
ATOM 2324 C CA . VAL A 1 312 ? -4.407 -1.667 12.576 1.00 96.44 312 VAL A CA 1
ATOM 2325 C C . VAL A 1 312 ? -3.449 -2.215 11.526 1.00 96.44 312 VAL A C 1
ATOM 2327 O O . VAL A 1 312 ? -3.159 -1.516 10.564 1.00 96.44 312 VAL A O 1
ATOM 2330 N N . GLY A 1 313 ? -2.960 -3.444 11.691 1.00 93.75 313 GLY A N 1
ATOM 2331 C CA . GLY A 1 313 ? -2.030 -4.077 10.752 1.00 93.75 313 GLY A CA 1
ATOM 2332 C C . GLY A 1 313 ? -0.716 -3.306 10.633 1.00 93.75 313 GLY A C 1
ATOM 2333 O O . GLY A 1 313 ? -0.239 -3.063 9.528 1.00 93.75 313 GLY A O 1
ATOM 2334 N N . TYR A 1 314 ? -0.166 -2.847 11.763 1.00 92.25 314 TYR A N 1
ATOM 2335 C CA . TYR A 1 314 ? 1.108 -2.124 11.777 1.00 92.25 314 TYR A CA 1
ATOM 2336 C C . TYR A 1 314 ? 2.206 -2.951 11.088 1.00 92.25 314 TYR A C 1
ATOM 2338 O O . TYR A 1 314 ? 2.256 -4.168 11.253 1.00 92.25 314 TYR A O 1
ATOM 2346 N N . ASN A 1 315 ? 3.055 -2.301 10.287 1.00 90.12 315 ASN A N 1
ATOM 2347 C CA . ASN A 1 315 ? 4.030 -2.961 9.406 1.00 90.12 315 ASN A CA 1
ATOM 2348 C C . ASN A 1 315 ? 3.407 -3.963 8.418 1.00 90.12 315 ASN A C 1
ATOM 2350 O O . ASN A 1 315 ? 3.983 -5.017 8.160 1.00 90.12 315 ASN A O 1
ATOM 2354 N N . MET A 1 316 ? 2.225 -3.649 7.874 1.00 91.44 316 MET A N 1
ATOM 2355 C CA . MET A 1 316 ? 1.567 -4.464 6.844 1.00 91.44 316 MET A CA 1
ATOM 2356 C C . MET A 1 316 ? 1.255 -5.894 7.312 1.00 91.44 316 MET A C 1
ATOM 2358 O O . MET A 1 316 ? 1.256 -6.831 6.520 1.00 91.44 316 MET A O 1
ATOM 2362 N N . GLN A 1 317 ? 0.989 -6.077 8.607 1.00 92.62 317 GLN A N 1
ATOM 2363 C CA . GLN A 1 317 ? 0.668 -7.382 9.185 1.00 92.62 317 GLN A CA 1
ATOM 2364 C C . GLN A 1 317 ? -0.794 -7.776 8.946 1.00 92.62 317 GLN A C 1
ATOM 2366 O O . GLN A 1 317 ? -1.715 -6.995 9.200 1.00 92.62 317 GLN A O 1
ATOM 2371 N N . GLU A 1 318 ? -1.005 -9.028 8.539 1.00 95.12 318 GLU A N 1
ATOM 2372 C CA . GLU A 1 318 ? -2.318 -9.676 8.541 1.00 95.12 318 GLU A CA 1
ATOM 2373 C C . GLU A 1 318 ? -2.565 -10.431 9.840 1.00 95.12 318 GLU A C 1
ATOM 2375 O O . GLU A 1 318 ? -1.647 -10.819 10.562 1.00 95.12 318 GLU A O 1
ATOM 2380 N N . GLY A 1 319 ? -3.836 -10.682 10.130 1.00 95.38 319 GLY A N 1
ATOM 2381 C CA . GLY A 1 319 ? -4.191 -11.547 11.239 1.00 95.38 319 GLY A CA 1
ATOM 2382 C C . GLY A 1 319 ? -5.620 -11.366 11.704 1.00 95.38 319 GLY A C 1
ATOM 2383 O O . GLY A 1 319 ? -6.458 -10.750 11.041 1.00 95.38 319 GLY A O 1
ATOM 2384 N N . SER A 1 320 ? -5.895 -11.918 12.880 1.00 96.94 320 SER A N 1
ATOM 2385 C CA . SER A 1 320 ? -7.181 -11.776 13.547 1.00 96.94 320 SER A CA 1
ATOM 2386 C C . SER A 1 320 ? -7.024 -11.029 14.862 1.00 96.94 320 SER A C 1
ATOM 2388 O O . SER A 1 320 ? -6.227 -11.426 15.712 1.00 96.94 320 SER A O 1
ATOM 2390 N N . MET A 1 321 ? -7.837 -9.998 15.057 1.00 96.81 321 MET A N 1
ATOM 2391 C CA . MET A 1 321 ? -7.913 -9.237 16.297 1.00 96.81 321 MET A CA 1
ATOM 2392 C C . MET A 1 321 ? -9.294 -9.420 16.925 1.00 96.81 321 MET A C 1
ATOM 2394 O O . MET A 1 321 ? -10.310 -9.465 16.230 1.00 96.81 321 MET A O 1
ATOM 2398 N N . ARG A 1 322 ? -9.346 -9.500 18.255 1.00 96.69 322 ARG A N 1
ATOM 2399 C CA . ARG A 1 322 ? -10.601 -9.438 19.011 1.00 96.69 322 ARG A CA 1
ATOM 2400 C C . ARG A 1 322 ? -10.558 -8.239 19.932 1.00 96.69 322 ARG A C 1
ATOM 2402 O O . ARG A 1 322 ? -9.643 -8.121 20.749 1.00 96.69 322 ARG A O 1
ATOM 2409 N N . LEU A 1 323 ? -11.551 -7.371 19.799 1.00 95.38 323 LEU A N 1
ATOM 2410 C CA . LEU A 1 323 ? -11.666 -6.174 20.609 1.00 95.38 323 LEU A CA 1
ATOM 2411 C C . LEU A 1 323 ? -13.058 -6.038 21.207 1.00 95.38 323 LEU A C 1
ATOM 2413 O O . LEU A 1 323 ? -14.055 -6.469 20.640 1.00 95.38 323 LEU A O 1
ATOM 2417 N N . ARG A 1 324 ? -13.120 -5.362 22.345 1.00 93.44 324 ARG A N 1
ATOM 2418 C CA . ARG A 1 324 ? -14.347 -5.046 23.063 1.00 93.44 324 ARG A CA 1
ATOM 2419 C C . ARG A 1 324 ? -14.445 -3.543 23.261 1.00 93.44 324 ARG A C 1
ATOM 2421 O O . ARG A 1 324 ? -13.518 -2.911 23.782 1.00 93.44 324 ARG A O 1
ATOM 2428 N N . ILE A 1 325 ? -15.582 -2.958 22.896 1.00 91.94 325 ILE A N 1
ATOM 2429 C CA . ILE A 1 325 ? -15.816 -1.526 23.110 1.00 91.94 325 ILE A CA 1
ATOM 2430 C C . ILE A 1 325 ? -16.135 -1.298 24.590 1.00 91.94 325 ILE A C 1
ATOM 2432 O O . ILE A 1 325 ? -17.076 -1.877 25.130 1.00 91.94 325 ILE A O 1
ATOM 2436 N N . ASN A 1 326 ? -15.367 -0.454 25.284 1.00 84.88 326 ASN A N 1
ATOM 2437 C CA . ASN A 1 326 ? -15.502 -0.279 26.736 1.00 84.88 326 ASN A CA 1
ATOM 2438 C C . ASN A 1 326 ? -16.655 0.657 27.119 1.00 84.88 326 ASN A C 1
ATOM 2440 O O . ASN A 1 326 ? -16.429 1.729 27.677 1.00 84.88 326 ASN A O 1
ATOM 2444 N N . LEU A 1 327 ? -17.901 0.284 26.833 1.00 83.62 327 LEU A N 1
ATOM 2445 C CA . LEU A 1 327 ? -19.070 1.108 27.140 1.00 83.62 327 LEU A CA 1
ATOM 2446 C C . LEU A 1 327 ? -19.570 0.966 28.595 1.00 83.62 327 LEU A C 1
ATOM 2448 O O . LEU A 1 327 ? -19.356 -0.053 29.247 1.00 83.62 327 LEU A O 1
ATOM 2452 N N . ASN A 1 328 ? -20.228 1.980 29.165 1.00 81.19 328 ASN A N 1
ATOM 2453 C CA . ASN A 1 328 ? -20.747 1.868 30.534 1.00 81.19 328 ASN A CA 1
ATOM 2454 C C . ASN A 1 328 ? -21.944 0.911 30.634 1.00 81.19 328 ASN A C 1
ATOM 2456 O O . ASN A 1 328 ? -22.221 0.431 31.733 1.00 81.19 328 ASN A O 1
ATOM 2460 N N . GLN A 1 329 ? -22.617 0.605 29.519 1.00 79.81 329 GLN A N 1
ATOM 2461 C CA . GLN A 1 329 ? -23.788 -0.276 29.484 1.00 79.81 329 GLN A CA 1
ATOM 2462 C C . GLN A 1 329 ? -23.464 -1.770 29.685 1.00 79.81 329 GLN A C 1
ATOM 2464 O O . GLN A 1 329 ? -24.386 -2.578 29.751 1.00 79.81 329 GLN A O 1
ATOM 2469 N N . TRP A 1 330 ? -22.188 -2.156 29.816 1.00 80.56 330 TRP A N 1
ATOM 2470 C CA . TRP A 1 330 ? -21.813 -3.517 30.217 1.00 80.56 330 TRP A CA 1
ATOM 2471 C C . TRP A 1 330 ? -22.261 -3.823 31.648 1.00 80.56 330 TRP A C 1
ATOM 2473 O O . TRP A 1 330 ? -21.942 -3.051 32.566 1.00 80.56 330 TRP A O 1
ATOM 2483 N N . SER A 1 331 ? -22.921 -4.969 31.848 1.00 80.00 331 SER A N 1
ATOM 2484 C CA . SER A 1 331 ? -23.376 -5.405 33.169 1.00 80.00 331 SER A CA 1
ATOM 2485 C C . SER A 1 331 ? -22.193 -5.706 34.101 1.00 80.00 331 SER A C 1
ATOM 2487 O O . SER A 1 331 ? -21.048 -5.886 33.673 1.00 80.00 331 SER A O 1
ATOM 2489 N N . LYS A 1 332 ? -22.445 -5.752 35.416 1.00 79.44 332 LYS A N 1
ATOM 2490 C CA . LYS A 1 332 ? -21.405 -6.124 36.394 1.00 79.44 332 LYS A CA 1
ATOM 2491 C C . LYS A 1 332 ? -20.905 -7.556 36.177 1.00 79.44 332 LYS A C 1
ATOM 2493 O O . LYS A 1 332 ? -19.732 -7.820 36.433 1.00 79.44 332 LYS A O 1
ATOM 2498 N N . GLU A 1 333 ? -21.767 -8.447 35.699 1.00 77.38 333 GLU A N 1
ATOM 2499 C CA . GLU A 1 333 ? -21.439 -9.844 35.403 1.00 77.38 333 GLU A CA 1
ATOM 2500 C C . GLU A 1 333 ? -20.525 -9.939 34.174 1.00 77.38 333 GLU A C 1
ATOM 2502 O O . GLU A 1 333 ? -19.453 -10.536 34.263 1.00 77.38 333 GLU A O 1
ATOM 2507 N N . ASP A 1 334 ? -20.826 -9.201 33.100 1.00 77.25 334 ASP A N 1
ATOM 2508 C CA . ASP A 1 334 ? -19.982 -9.143 31.890 1.00 77.25 334 ASP A CA 1
ATOM 2509 C C . ASP A 1 334 ? -18.590 -8.557 32.152 1.00 77.25 334 ASP A C 1
ATOM 2511 O O . ASP A 1 334 ? -17.625 -8.805 31.420 1.00 77.25 334 ASP A O 1
ATOM 2515 N N . ARG A 1 335 ? -18.484 -7.688 33.162 1.00 76.06 335 ARG A N 1
ATOM 2516 C CA . ARG A 1 335 ? -17.203 -7.135 33.614 1.00 76.06 335 ARG A CA 1
ATOM 2517 C C . ARG A 1 335 ? -16.437 -8.132 34.478 1.00 76.06 335 ARG A C 1
ATOM 2519 O O . ARG A 1 335 ? -15.213 -8.124 34.438 1.00 76.06 335 ARG A O 1
ATOM 2526 N N . ARG A 1 336 ? -17.130 -8.980 35.245 1.00 71.88 336 ARG A N 1
ATOM 2527 C CA . ARG A 1 336 ? -16.513 -10.001 36.105 1.00 71.88 336 ARG A CA 1
ATOM 2528 C C . ARG A 1 336 ? -15.970 -11.171 35.286 1.00 71.88 336 ARG A C 1
ATOM 2530 O O . ARG A 1 336 ? -14.838 -11.578 35.525 1.00 71.88 336 ARG A O 1
ATOM 2537 N N . ASN A 1 337 ? -16.711 -11.622 34.273 1.00 70.81 337 ASN A N 1
ATOM 2538 C CA . ASN A 1 337 ? -16.285 -12.697 33.366 1.00 70.81 337 ASN A CA 1
ATOM 2539 C C . ASN A 1 337 ? -15.007 -12.346 32.578 1.00 70.81 337 ASN A C 1
ATOM 2541 O O . ASN A 1 337 ? -14.303 -13.230 32.104 1.00 70.81 337 ASN A O 1
ATOM 2545 N N . ARG A 1 338 ? -14.652 -11.055 32.499 1.00 64.50 338 ARG A N 1
ATOM 2546 C CA . ARG A 1 338 ? -13.410 -10.566 31.886 1.00 64.50 338 ARG A CA 1
ATOM 2547 C C . ARG A 1 338 ? -12.146 -10.953 32.658 1.00 64.50 338 ARG A C 1
ATOM 2549 O O . ARG A 1 338 ? -11.098 -11.093 32.050 1.00 64.50 338 ARG A O 1
ATOM 2556 N N . LEU A 1 339 ? -12.216 -11.065 33.984 1.00 56.69 339 LEU A N 1
ATOM 2557 C CA . LEU A 1 339 ? -11.030 -11.286 34.825 1.00 56.69 339 LEU A CA 1
ATOM 2558 C C . LEU A 1 339 ? -10.569 -12.751 34.851 1.00 56.69 339 LEU A C 1
ATOM 2560 O O . LEU A 1 339 ? -9.580 -13.057 35.509 1.00 56.69 339 LEU A O 1
ATOM 2564 N N . GLN A 1 340 ? -11.291 -13.648 34.176 1.00 49.91 340 GLN A N 1
ATOM 2565 C CA . GLN A 1 340 ? -10.990 -15.080 34.143 1.00 49.91 340 GLN A CA 1
ATOM 2566 C C . GLN A 1 340 ? -10.141 -15.501 32.925 1.00 49.91 340 GLN A C 1
ATOM 2568 O O . GLN A 1 340 ? -9.784 -16.672 32.834 1.00 49.91 340 GLN A O 1
ATOM 2573 N N . TYR A 1 341 ? -9.774 -14.556 32.043 1.00 45.75 341 TYR A N 1
ATOM 2574 C CA . TYR A 1 341 ? -8.911 -14.739 30.863 1.00 45.75 341 TYR A CA 1
ATOM 2575 C C . TYR A 1 341 ? -7.852 -13.620 30.762 1.00 45.75 341 TYR A C 1
ATOM 2577 O O . TYR A 1 341 ? -6.772 -13.834 30.173 1.00 45.75 341 TYR A O 1
#

Mean predicted aligned error: 12.0 Å

Radius of gyration: 28.14 Å; Cα contacts (8 Å, |Δi|>4): 574; chains: 1; bounding box: 76×53×82 Å

Foldseek 3Di:
DDDDDDDDDDDDDDDDDDDDDDDDDDDDDDDDDPDDPDDPPPDDDPPACVVPPPPDPDPPQDDQCVFFDDQVVLLVFKDWDAACDDDPVDDHRDTAIFTPDPQKGKDKDKFKFFQVVHRQFDKDFSADPDPPQFTWIWTQDGHVVGRCVVRPHDGSKTFFKKWFFDQPPDPPDDPDRDRDIDMDGQGRGDPVVVVCRVPVDDPRRGMIITTIITMGGFAKAWEKEAEACVVDDPPDHRIDIDIDTFQDQQVVRCVVVVNDQAAPPDDADPPPRGGFKKFWPPDPVQKDDDRPVQCVVCVVPVRIGRSRPITGRPSSHYYYIYMYRPYPSHDPVNVVVVVVD

pLDDT: mean 81.31, std 21.61, range [28.55, 98.31]

Organism: Trieres chinensis (NCBI:txid1514140)

InterPro domains:
  IPR001478 PDZ domain [PS50106] (108-171)
  IPR012675 Beta-grasp domain superfamily [G3DSA:3.10.20.30] (230-334)
  IPR036010 2Fe-2S ferredoxin-like superfamily [SSF54292] (238-315)
  IPR036034 PDZ superfamily [G3DSA:2.30.42.10] (90-184)
  IPR036034 PDZ superfamily [SSF50156] (103-162)

Sequence (341 aa):
MFRKQCCLAAVASCSVFLPLASSFSIAPPRSHIAGSKCPPLLAAPAESDFERPRTVVDNKVVDANVYNVALEDAVELWTASVSAERSADREANVPYLDSKSKDHFVDDVEVTVPRDGGLGMELLEIAGGRDDGYGITVVTAVTEGGNAERAGVVPGDSIATVVGAARAVSSGGLLDVEETEEAVNCECRDFDSTIAALTAFPAEVEELNLGIKRLRRWPKVKVVVEYPPSQCAEGVDNKETLELFAGENLRRALLNRGIVMEDSKAPKCDFCGGKCTVSVDVGFDLLNPMSTTEEKLMAKNPKCRLSCKSTVGYNMQEGSMRLRINLNQWSKEDRRNRLQY

Secondary structure (DSSP, 8-state):
--------------------------PPP-------------PPPTT-TTSS------S----GGGGBPPHHHHHHHEEEEE-SS--SS--TT-EEEEESSTTEEEEEEEEEEE-TT---EEEEEEE---TTSB-EEEEEEE-TTSHHHHHT--TT-EEEEEEEEEE---SSSS----EEEEEEE-TTB-HHHHHHHHHSS-TT--EEEEEEEEEEEPPEEEEEEE--GGGSPTTS-SEEEEEEETT-BHHHHHHHTT-----TTSPPPTTTSS--EEEEEE-GGGBPPPPHHHHHHHTT-TTEEETTT-BBSGGG--EEEEEEE--TTS-HHHHHGGGG-

Solvent-accessible surface area (backbone atoms only — not comparable to full-atom values): 20596 Å² total; per-residue (Å²): 144,84,88,80,90,77,91,80,82,86,80,85,82,86,86,83,88,82,89,79,88,80,91,79,86,80,78,82,83,86,80,86,81,81,88,73,96,65,82,80,76,75,74,79,63,93,85,57,76,78,84,54,85,75,87,70,89,68,90,69,73,56,69,68,74,80,31,53,43,56,42,78,59,31,68,73,32,58,40,74,45,66,39,84,58,66,56,98,90,39,58,51,72,44,62,39,75,37,54,73,43,90,61,37,44,70,42,85,44,80,32,63,28,45,44,80,96,41,49,34,71,41,76,43,63,80,43,61,97,52,98,79,60,44,17,38,35,27,28,69,39,54,39,87,93,24,35,27,39,76,38,66,55,54,44,36,27,24,60,30,31,41,30,36,63,39,83,50,79,66,92,58,100,62,100,65,76,60,70,54,72,51,73,42,81,29,50,44,16,20,51,67,55,37,53,49,50,71,62,67,61,62,88,86,39,56,44,36,40,34,34,31,41,34,53,27,50,58,37,50,27,42,34,38,40,34,52,43,62,85,78,40,59,92,95,51,74,44,60,46,82,44,81,42,51,35,68,37,44,41,40,61,55,39,46,77,71,68,50,86,59,80,52,97,85,55,78,58,34,92,87,77,71,38,53,40,57,29,34,44,82,39,46,65,79,37,32,49,81,78,49,76,66,53,46,64,72,24,64,91,42,76,55,42,45,51,26,77,78,29,28,31,13,40,68,62,32,65,50,62,30,34,37,33,58,71,56,85,75,48,50,75,64,68,59,54,66,55,77,79,114